Protein AF-A0A938BWF2-F1 (afdb_monomer_lite)

Foldseek 3Di:
DQVVVLVVDVFAEEDEFQLVCQQPQVVLLVRLVVVQVVCVVVVHDQRRYAYEGELDPSRLNNQLVCVVVVRAHEHELAAAPLSLLSNLVSLHQEYEQEQVLLQVLCVVPPPDRQPVPALCSRPSLVRLLVSQLLCVQVVGNYAYEYEHDDALRVVLSCQAGRHYDDDPVRVVVVVPDDPVPRNNPDDDDNDPDVDDRDDDDPVRSVVRCVVPPSSVVSSVVVSVVSNVVVVVVVVVVD

Radius of gyration: 18.0 Å; chains: 1; bounding box: 44×44×50 Å

Structure (mmCIF, N/CA/C/O backbone):
data_AF-A0A938BWF2-F1
#
_entry.id   AF-A0A938BWF2-F1
#
loop_
_atom_site.group_PDB
_atom_site.id
_atom_site.type_symbol
_atom_site.label_atom_id
_atom_site.label_alt_id
_atom_site.label_comp_id
_atom_site.label_asym_id
_atom_site.label_entity_id
_atom_site.label_seq_id
_atom_site.pdbx_PDB_ins_code
_atom_site.Cartn_x
_atom_site.Cartn_y
_atom_site.Cartn_z
_atom_site.occupancy
_atom_site.B_iso_or_equiv
_atom_site.auth_seq_id
_atom_site.auth_comp_id
_atom_site.auth_asym_id
_atom_site.auth_atom_id
_atom_site.pdbx_PDB_model_num
ATOM 1 N N . PHE A 1 1 ? -11.721 13.285 9.470 1.00 95.12 1 PHE A N 1
ATOM 2 C CA . PHE A 1 1 ? -11.611 13.162 7.999 1.00 95.12 1 PHE A CA 1
ATOM 3 C C . PHE A 1 1 ? -12.248 11.895 7.442 1.00 95.12 1 PHE A C 1
ATOM 5 O O . PHE A 1 1 ? -13.175 12.037 6.658 1.00 95.12 1 PHE A O 1
ATOM 12 N N . GLY A 1 2 ? -11.841 10.684 7.845 1.00 97.38 2 GLY A N 1
ATOM 13 C CA . GLY A 1 2 ? -12.363 9.445 7.238 1.00 97.38 2 GLY A CA 1
ATOM 14 C C . GLY A 1 2 ? -13.892 9.306 7.228 1.00 97.38 2 GLY A C 1
ATOM 15 O O . GLY A 1 2 ? -14.467 9.042 6.178 1.00 97.38 2 GLY A O 1
ATOM 16 N N . GLN A 1 3 ? -14.571 9.618 8.339 1.00 97.69 3 GLN A N 1
ATOM 17 C CA . GLN A 1 3 ? -16.043 9.658 8.387 1.00 97.69 3 GLN A CA 1
ATOM 18 C C . GLN A 1 3 ? -16.655 10.623 7.355 1.00 97.69 3 GLN A C 1
ATOM 20 O O . GLN A 1 3 ? -17.690 10.319 6.775 1.00 97.69 3 GLN A O 1
ATOM 25 N N . ALA A 1 4 ? -16.038 11.785 7.119 1.00 98.19 4 ALA A N 1
ATOM 26 C CA . ALA A 1 4 ? -16.539 12.753 6.144 1.00 98.19 4 ALA A CA 1
ATOM 27 C C . ALA A 1 4 ? -16.385 12.233 4.707 1.00 98.19 4 ALA A C 1
ATOM 29 O O . ALA A 1 4 ? -17.308 12.373 3.915 1.00 98.19 4 ALA A O 1
ATOM 30 N N . ILE A 1 5 ? -15.266 11.566 4.401 1.00 98.44 5 ILE A N 1
ATOM 31 C CA . ILE A 1 5 ? -15.036 10.924 3.098 1.00 98.44 5 ILE A CA 1
ATOM 32 C C . ILE A 1 5 ? -16.078 9.823 2.857 1.00 98.44 5 ILE A C 1
ATOM 34 O O . ILE A 1 5 ? -16.684 9.768 1.793 1.00 98.44 5 ILE A O 1
ATOM 38 N N . LEU A 1 6 ? -16.367 8.994 3.864 1.00 98.44 6 LEU A N 1
ATOM 39 C CA . LEU A 1 6 ? -17.337 7.898 3.748 1.00 98.44 6 LEU A CA 1
ATOM 40 C C . LEU A 1 6 ? -18.787 8.342 3.517 1.00 98.44 6 LEU A C 1
ATOM 42 O O . LEU A 1 6 ? -19.602 7.528 3.088 1.00 98.44 6 LEU A O 1
ATOM 46 N N . LYS A 1 7 ? -19.114 9.616 3.764 1.00 98.12 7 LYS A N 1
ATOM 47 C CA . LYS A 1 7 ? -20.424 10.189 3.416 1.00 98.12 7 LYS A CA 1
ATOM 48 C C . LYS A 1 7 ? -20.577 10.460 1.919 1.00 98.12 7 LYS A C 1
ATOM 50 O O . LYS A 1 7 ? -21.705 10.580 1.458 1.00 98.12 7 LYS A O 1
ATOM 55 N N . VAL A 1 8 ? -19.472 10.581 1.181 1.00 98.19 8 VAL A N 1
ATOM 56 C CA . VAL A 1 8 ? -19.473 10.974 -0.239 1.00 98.19 8 VAL A CA 1
ATOM 57 C C . VAL A 1 8 ? -18.955 9.887 -1.181 1.00 98.19 8 VAL A C 1
ATOM 59 O O . VAL A 1 8 ? -18.942 10.097 -2.389 1.00 98.19 8 VAL A O 1
ATOM 62 N N . ILE A 1 9 ? -18.551 8.722 -0.660 1.00 98.00 9 ILE A N 1
ATOM 63 C CA . ILE A 1 9 ? -18.138 7.572 -1.475 1.00 98.00 9 ILE A CA 1
ATOM 64 C C . ILE A 1 9 ? -18.914 6.305 -1.086 1.00 98.00 9 ILE A C 1
ATOM 66 O O . ILE A 1 9 ? -19.162 6.081 0.103 1.00 98.00 9 ILE A O 1
ATOM 70 N N . PRO A 1 10 ? -19.244 5.429 -2.054 1.00 97.75 10 PRO A N 1
ATOM 71 C CA . PRO A 1 10 ? -19.898 4.152 -1.765 1.00 97.75 10 PRO A CA 1
ATOM 72 C C . PRO A 1 10 ? -18.927 3.110 -1.192 1.00 97.75 10 PRO A C 1
ATOM 74 O O . PRO A 1 10 ? -19.348 2.177 -0.519 1.00 97.75 10 PRO A O 1
ATOM 77 N N . GLY A 1 11 ? -17.628 3.266 -1.465 1.00 97.69 11 GLY A N 1
ATOM 78 C CA . GLY A 1 11 ? -16.593 2.317 -1.075 1.00 97.69 11 GLY A CA 1
ATOM 79 C C . GLY A 1 11 ? -16.012 2.575 0.315 1.00 97.69 11 GLY A C 1
ATOM 80 O O . GLY A 1 11 ? -16.715 2.891 1.280 1.00 97.69 11 GLY A O 1
ATOM 81 N N . ARG A 1 12 ? -14.688 2.435 0.393 1.00 98.12 12 ARG A N 1
ATOM 82 C CA . ARG A 1 12 ? -13.909 2.403 1.634 1.00 98.12 12 ARG A CA 1
ATOM 83 C C . ARG A 1 12 ? -12.885 3.529 1.724 1.00 98.12 12 ARG A C 1
ATOM 85 O O . ARG A 1 12 ? -12.425 4.039 0.705 1.00 98.12 12 ARG A O 1
ATOM 92 N N . VAL A 1 13 ? -12.474 3.861 2.946 1.00 98.56 13 VAL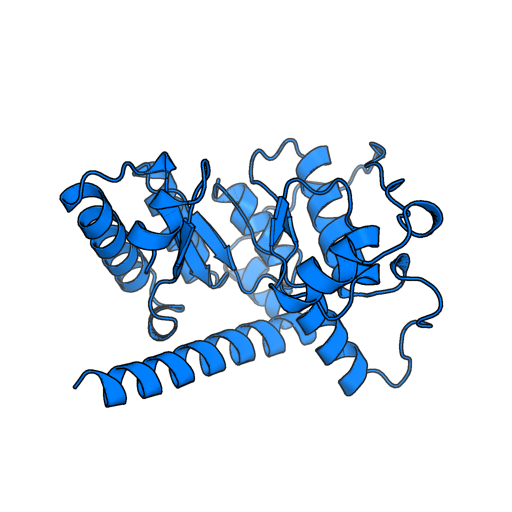 A N 1
ATOM 93 C CA . VAL A 1 13 ? -11.390 4.816 3.226 1.00 98.56 13 VAL A CA 1
ATOM 94 C C . VAL A 1 13 ? -10.193 4.112 3.867 1.00 98.56 13 VAL A C 1
ATOM 96 O O . VAL A 1 13 ? -10.357 3.298 4.767 1.00 98.56 13 VAL A O 1
ATOM 99 N N . SER A 1 14 ? -8.971 4.424 3.435 1.00 98.75 14 SER A N 1
ATOM 100 C CA . SER A 1 14 ? -7.755 3.956 4.117 1.00 98.75 14 SER A CA 1
ATOM 101 C C . SER A 1 14 ? -7.314 4.974 5.170 1.00 98.75 14 SER A C 1
ATOM 103 O O . SER A 1 14 ? -7.156 6.149 4.847 1.00 98.75 14 SER A O 1
ATOM 105 N N . THR A 1 15 ? -7.097 4.537 6.412 1.00 98.75 15 THR A N 1
ATOM 106 C CA . THR A 1 15 ? -6.562 5.379 7.500 1.00 98.75 15 THR A CA 1
ATOM 107 C C . THR A 1 15 ? -5.252 4.797 7.992 1.00 98.75 15 THR A C 1
ATOM 109 O O . THR A 1 15 ? -5.209 3.643 8.403 1.00 98.75 15 THR A O 1
ATOM 112 N N . GLU A 1 16 ? -4.182 5.582 7.921 1.00 98.75 16 GLU A N 1
ATOM 113 C CA . GLU A 1 16 ? -2.834 5.116 8.247 1.00 98.75 16 GLU A CA 1
ATOM 114 C C . GLU A 1 16 ? -2.559 5.177 9.750 1.00 98.75 16 GLU A C 1
ATOM 116 O O . GLU A 1 16 ? -2.964 6.127 10.427 1.00 98.75 16 GLU A O 1
ATOM 121 N N . ILE A 1 17 ? -1.890 4.144 10.272 1.00 98.62 17 ILE A N 1
ATOM 122 C CA . ILE A 1 17 ? -1.336 4.185 11.627 1.00 98.62 17 ILE A CA 1
ATOM 123 C C . ILE A 1 17 ? -0.148 5.153 11.673 1.00 98.62 17 ILE A C 1
ATOM 125 O O . ILE A 1 17 ? 0.401 5.556 10.651 1.00 98.62 17 ILE A O 1
ATOM 129 N N . ASP A 1 18 ? 0.267 5.527 12.878 1.00 98.38 18 ASP A N 1
ATOM 130 C CA . ASP A 1 18 ? 1.445 6.367 13.058 1.00 98.38 18 ASP A CA 1
ATOM 131 C C . ASP A 1 18 ? 2.707 5.658 12.539 1.00 98.38 18 ASP A C 1
ATOM 133 O O . ASP A 1 18 ? 3.075 4.587 13.024 1.00 98.38 18 ASP A O 1
ATOM 137 N N . ALA A 1 19 ? 3.394 6.274 11.574 1.00 98.38 19 ALA A N 1
ATOM 138 C CA . ALA A 1 19 ? 4.577 5.702 10.937 1.00 98.38 19 ALA A CA 1
ATOM 139 C C . ALA A 1 19 ? 5.742 5.463 11.915 1.00 98.38 19 ALA A C 1
ATOM 141 O O . ALA A 1 19 ? 6.617 4.644 11.626 1.00 98.38 19 ALA A O 1
ATOM 142 N N . ARG A 1 20 ? 5.754 6.112 13.090 1.00 98.62 20 ARG A N 1
ATOM 143 C CA . ARG A 1 20 ? 6.729 5.839 14.163 1.00 98.62 20 ARG A CA 1
ATOM 144 C C . ARG A 1 20 ? 6.648 4.400 14.685 1.00 98.62 20 ARG A C 1
ATOM 146 O O . ARG A 1 20 ? 7.623 3.915 15.246 1.00 98.62 20 ARG A O 1
ATOM 153 N N . LEU A 1 21 ? 5.522 3.720 14.470 1.00 98.69 21 LEU A N 1
ATOM 154 C CA . LEU A 1 21 ? 5.268 2.352 14.926 1.00 98.69 21 LEU A CA 1
ATOM 155 C C . LEU A 1 21 ? 5.689 1.282 13.907 1.00 98.69 21 LEU A C 1
ATOM 157 O O . LEU A 1 21 ? 5.584 0.098 14.200 1.00 98.69 21 LEU A O 1
ATOM 161 N N . SER A 1 22 ? 6.193 1.674 12.728 1.00 98.75 22 SER A N 1
ATOM 162 C CA . SER A 1 22 ? 6.419 0.771 11.581 1.00 98.75 22 SER A CA 1
ATOM 163 C C . SER A 1 22 ? 7.348 -0.423 11.848 1.00 98.75 22 SER A C 1
ATOM 165 O O . SER A 1 22 ? 7.402 -1.330 11.027 1.00 98.75 22 SER A O 1
ATOM 167 N N . PHE A 1 23 ? 8.097 -0.431 12.951 1.00 98.69 23 PHE A N 1
ATOM 168 C CA . PHE A 1 23 ? 9.032 -1.502 13.318 1.00 98.69 23 PHE A CA 1
ATOM 169 C C . PHE A 1 23 ? 8.654 -2.199 14.635 1.00 98.69 23 PHE A C 1
ATOM 171 O O . PHE A 1 23 ? 9.489 -2.863 15.241 1.00 98.69 23 PHE A O 1
ATOM 178 N N . ASP A 1 24 ? 7.410 -2.039 15.089 1.00 98.81 24 ASP A N 1
ATOM 179 C CA . ASP A 1 24 ? 6.878 -2.670 16.296 1.00 98.81 24 ASP A CA 1
ATOM 180 C C . ASP A 1 24 ? 5.534 -3.337 15.976 1.00 98.81 24 ASP A C 1
ATOM 182 O O . ASP A 1 24 ? 4.547 -2.667 15.648 1.00 98.81 24 ASP A O 1
ATOM 186 N N . VAL A 1 25 ? 5.511 -4.672 16.051 1.00 98.81 25 VAL A N 1
ATOM 187 C CA . VAL A 1 25 ? 4.333 -5.492 15.733 1.00 98.81 25 VAL A CA 1
ATOM 188 C C . VAL A 1 25 ? 3.187 -5.204 16.699 1.00 98.81 25 VAL A C 1
ATOM 190 O O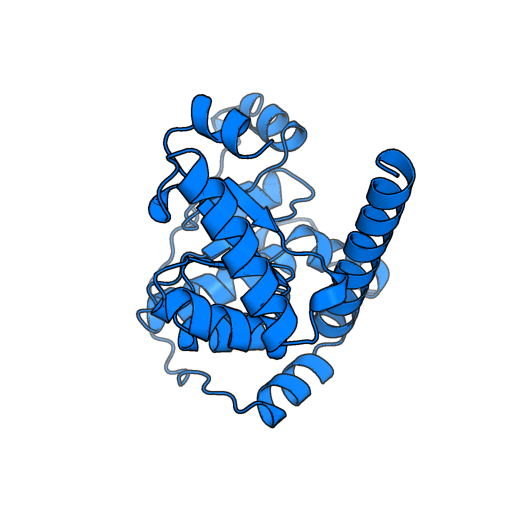 . VAL A 1 25 ? 2.059 -4.979 16.258 1.00 98.81 25 VAL A O 1
ATOM 193 N N . GLU A 1 26 ? 3.459 -5.193 18.006 1.00 98.81 26 GLU A N 1
ATOM 194 C CA . GLU A 1 26 ? 2.414 -5.041 19.021 1.00 98.81 26 GLU A CA 1
ATOM 195 C C . GLU A 1 26 ? 1.879 -3.614 19.036 1.00 98.81 26 GLU A C 1
ATOM 197 O O . GLU A 1 26 ? 0.664 -3.414 19.083 1.00 98.81 26 GLU A O 1
ATOM 202 N N . ALA A 1 27 ? 2.756 -2.613 18.929 1.00 98.81 27 ALA A N 1
ATOM 203 C CA . ALA A 1 27 ? 2.322 -1.223 18.888 1.00 98.81 27 ALA A CA 1
ATOM 204 C C . ALA A 1 27 ? 1.529 -0.915 17.608 1.00 98.81 27 ALA A C 1
ATOM 206 O O . ALA A 1 27 ? 0.508 -0.223 17.673 1.00 98.81 27 ALA A O 1
ATOM 207 N N . SER A 1 28 ? 1.939 -1.465 16.456 1.00 98.81 28 SER A N 1
ATOM 208 C CA . SER A 1 28 ? 1.184 -1.346 15.202 1.00 98.81 28 SER A CA 1
ATOM 209 C C . SER A 1 28 ? -0.194 -1.994 15.307 1.00 98.81 28 SER A C 1
ATOM 211 O O . SER A 1 28 ? -1.195 -1.359 14.969 1.00 98.81 28 SER A O 1
ATOM 213 N N . PHE A 1 29 ? -0.262 -3.224 15.826 1.00 98.88 29 PHE A N 1
ATOM 214 C CA . PHE A 1 29 ? -1.514 -3.948 16.039 1.00 98.88 29 PHE A CA 1
ATOM 215 C C . PHE A 1 29 ? -2.448 -3.194 16.997 1.00 98.88 29 PHE A C 1
ATOM 217 O O . PHE A 1 29 ? -3.602 -2.927 16.661 1.00 98.88 29 PHE A O 1
ATOM 224 N N . ALA A 1 30 ? -1.945 -2.774 18.160 1.00 98.81 30 ALA A N 1
ATOM 225 C CA . ALA A 1 30 ? -2.729 -2.042 19.150 1.00 98.81 30 ALA A CA 1
ATOM 226 C C . ALA A 1 30 ? -3.256 -0.712 18.589 1.00 98.81 30 ALA A C 1
ATOM 228 O O . ALA A 1 30 ? -4.424 -0.366 18.782 1.00 98.81 30 ALA A O 1
ATOM 229 N N . ARG A 1 31 ? -2.424 0.028 17.842 1.00 98.81 31 ARG A N 1
ATOM 230 C CA . ARG A 1 31 ? -2.847 1.286 17.218 1.00 98.81 31 ARG A CA 1
ATOM 231 C C . ARG A 1 31 ? -3.905 1.065 16.140 1.00 98.81 31 ARG A C 1
ATOM 233 O O . ARG A 1 31 ? -4.849 1.851 16.064 1.00 98.81 31 ARG A O 1
ATOM 240 N N . ALA A 1 32 ? -3.754 0.023 15.329 1.00 98.81 32 ALA A N 1
ATOM 241 C CA . ALA A 1 32 ? -4.725 -0.360 14.314 1.00 98.81 32 ALA A CA 1
ATOM 242 C C . ALA A 1 32 ? -6.090 -0.698 14.931 1.00 98.81 32 ALA A C 1
ATOM 244 O O . ALA A 1 32 ? -7.098 -0.124 14.518 1.00 98.81 32 ALA A O 1
ATOM 245 N N . MET A 1 33 ? -6.111 -1.536 15.972 1.00 98.75 33 MET A N 1
ATOM 246 C CA . MET A 1 33 ? -7.334 -1.889 16.701 1.00 98.75 33 MET A CA 1
ATOM 247 C C . MET A 1 33 ? -8.006 -0.661 17.322 1.00 98.75 33 MET A C 1
ATOM 249 O O . MET A 1 33 ? -9.213 -0.493 17.189 1.00 98.75 33 MET A O 1
ATOM 253 N N . ALA A 1 34 ? -7.232 0.256 17.911 1.00 98.75 34 ALA A N 1
ATOM 254 C CA . ALA A 1 34 ? -7.777 1.493 18.469 1.00 98.75 34 ALA A CA 1
ATOM 255 C C . ALA A 1 34 ? -8.394 2.420 17.399 1.00 98.75 34 ALA A C 1
ATOM 257 O O . ALA A 1 34 ? -9.337 3.159 17.683 1.00 98.75 34 ALA A O 1
ATOM 258 N N . ILE A 1 35 ? -7.865 2.430 16.169 1.00 98.69 35 ILE A N 1
ATOM 259 C CA . ILE A 1 35 ? -8.471 3.172 15.050 1.00 98.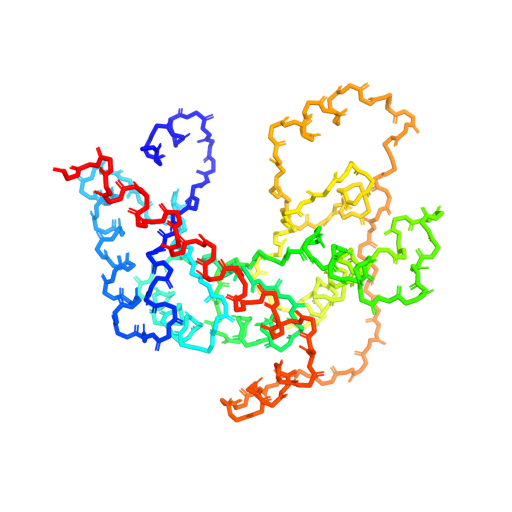69 35 ILE A CA 1
ATOM 260 C C . ILE A 1 35 ? -9.742 2.472 14.568 1.00 98.69 35 ILE A C 1
ATOM 262 O O . ILE A 1 35 ? -10.732 3.159 14.320 1.00 98.69 35 ILE A O 1
ATOM 266 N N . ALA A 1 36 ? -9.728 1.141 14.462 1.00 98.69 36 ALA A N 1
ATOM 267 C CA . ALA A 1 36 ? -10.911 0.359 14.118 1.00 98.69 36 ALA A CA 1
ATOM 268 C C . ALA A 1 36 ? -12.042 0.638 15.117 1.00 98.69 36 ALA A C 1
ATOM 270 O O . ALA A 1 36 ? -13.080 1.160 14.728 1.00 98.69 36 ALA A O 1
ATOM 271 N N . GLU A 1 37 ? -11.785 0.479 16.417 1.00 98.56 37 GLU A N 1
ATOM 272 C CA . GLU A 1 37 ? -12.753 0.757 17.482 1.00 98.56 37 GLU A CA 1
ATOM 273 C C . GLU A 1 37 ? -13.351 2.172 17.383 1.00 98.56 37 GLU A C 1
ATOM 275 O O . GLU A 1 37 ? -14.558 2.359 17.533 1.00 98.56 37 GLU A O 1
ATOM 280 N N . ARG A 1 38 ? -12.540 3.184 17.043 1.00 98.44 38 ARG A N 1
ATOM 281 C CA . ARG A 1 38 ? -13.036 4.553 16.813 1.00 98.44 38 ARG A CA 1
ATOM 282 C C . ARG A 1 38 ? -14.021 4.644 15.650 1.00 98.44 38 ARG A C 1
ATOM 284 O O . ARG A 1 38 ? -14.962 5.427 15.752 1.00 98.44 38 ARG A O 1
ATOM 291 N N . TYR A 1 39 ? -13.819 3.892 14.568 1.00 98.69 39 TYR A N 1
ATOM 292 C CA . TYR A 1 39 ? -14.790 3.789 13.475 1.00 98.69 39 TYR A CA 1
ATOM 293 C C . TYR A 1 39 ? -16.058 3.049 13.916 1.00 98.69 39 TYR A C 1
ATOM 295 O O . TYR A 1 39 ? -17.162 3.553 13.689 1.00 98.69 39 TYR A O 1
ATOM 303 N N . ASN A 1 40 ? -15.922 1.912 14.601 1.00 98.38 40 ASN A N 1
ATOM 304 C CA . ASN A 1 40 ? -17.065 1.132 15.081 1.00 98.38 40 ASN A CA 1
ATOM 305 C C . ASN A 1 40 ? -17.937 1.938 16.061 1.00 98.38 40 ASN A C 1
ATOM 307 O O . ASN A 1 40 ? -19.161 1.938 15.936 1.00 98.38 40 ASN A O 1
ATOM 311 N N . ASN A 1 41 ? -17.323 2.714 16.961 1.00 98.50 41 ASN A N 1
ATOM 312 C CA . ASN A 1 41 ? -18.021 3.564 17.935 1.00 98.50 41 ASN A CA 1
ATOM 313 C C . ASN A 1 41 ? -18.853 4.687 17.295 1.00 98.50 41 ASN A C 1
ATOM 315 O O . ASN A 1 41 ? -19.772 5.205 17.925 1.00 98.50 41 ASN A O 1
ATOM 319 N N . ILE A 1 42 ? -18.564 5.057 16.044 1.00 97.88 42 ILE A N 1
ATOM 320 C CA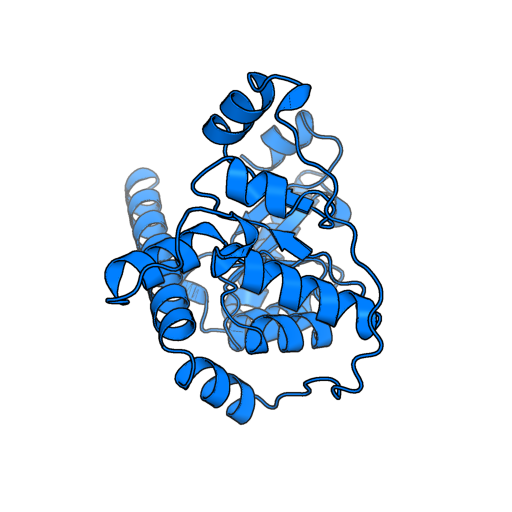 . ILE A 1 42 ? -19.368 6.012 15.264 1.00 97.88 42 ILE A CA 1
ATOM 321 C C . ILE A 1 42 ? -20.249 5.320 14.213 1.00 97.88 42 ILE A C 1
ATOM 323 O O . ILE A 1 42 ? -20.716 5.970 13.276 1.00 97.88 42 ILE A O 1
ATOM 327 N N . GLY A 1 43 ? -20.476 4.011 14.360 1.00 97.94 43 GLY A N 1
ATOM 328 C CA . GLY A 1 43 ? -21.373 3.220 13.519 1.00 97.94 43 GLY A CA 1
ATOM 329 C C . GLY A 1 43 ? -20.810 2.850 12.145 1.00 97.94 43 GLY A C 1
ATOM 330 O O . GLY A 1 43 ? -21.580 2.504 11.253 1.00 97.94 43 GLY A O 1
ATOM 331 N N . ILE A 1 44 ? -19.492 2.941 11.939 1.00 98.50 44 ILE A N 1
ATOM 332 C CA . ILE A 1 44 ? -18.844 2.550 10.681 1.00 98.50 44 ILE A CA 1
ATOM 333 C C . ILE A 1 44 ? -18.307 1.125 10.818 1.00 98.50 44 ILE A C 1
ATOM 335 O O . ILE A 1 44 ? -17.471 0.846 11.672 1.00 98.50 44 ILE A O 1
ATOM 339 N N . HIS A 1 45 ? -18.791 0.235 9.954 1.00 97.75 45 HIS A N 1
ATOM 340 C CA . HIS A 1 45 ? -18.419 -1.176 9.935 1.00 97.75 45 HIS A CA 1
ATOM 341 C C . HIS A 1 45 ? -17.047 -1.413 9.265 1.00 97.75 45 HIS A C 1
ATOM 343 O O . HIS A 1 45 ? -16.595 -0.602 8.450 1.00 97.75 45 HIS A O 1
ATOM 349 N N . ASN A 1 46 ? -16.382 -2.524 9.611 1.00 98.00 46 ASN A N 1
ATOM 350 C CA . ASN A 1 46 ? -14.999 -2.842 9.212 1.00 98.00 46 ASN A CA 1
ATOM 351 C C . ASN A 1 46 ? -14.789 -2.960 7.693 1.00 98.00 46 ASN A C 1
ATOM 353 O O . ASN A 1 46 ? -13.675 -2.798 7.211 1.00 98.00 46 ASN A O 1
ATOM 357 N N . ASP A 1 47 ? -15.845 -3.205 6.921 1.00 97.56 47 ASP A N 1
ATOM 358 C CA . ASP A 1 47 ? -15.810 -3.266 5.453 1.00 97.56 47 ASP A CA 1
ATOM 359 C C . ASP A 1 47 ? -15.706 -1.878 4.787 1.00 97.56 47 ASP A C 1
ATOM 361 O O . ASP A 1 47 ? -15.324 -1.765 3.619 1.00 97.56 47 ASP A O 1
ATOM 365 N N . ARG A 1 48 ? -16.013 -0.802 5.524 1.00 98.38 48 ARG A N 1
ATOM 366 C CA . ARG A 1 48 ? -15.968 0.587 5.039 1.00 98.38 48 ARG A CA 1
ATOM 367 C C . ARG A 1 48 ? -14.626 1.272 5.280 1.00 98.38 48 ARG A C 1
ATOM 369 O O . ARG A 1 48 ? -14.432 2.394 4.810 1.00 98.38 48 ARG A O 1
ATOM 376 N N . PHE A 1 49 ? -13.675 0.641 5.960 1.00 98.69 49 PHE A N 1
ATOM 377 C CA . PHE A 1 49 ? -12.334 1.196 6.117 1.00 98.69 49 PHE A CA 1
ATOM 378 C C . PHE A 1 49 ? -11.245 0.140 5.959 1.00 98.69 49 PHE A C 1
ATOM 380 O O . PHE A 1 49 ? -11.480 -1.052 6.080 1.00 98.69 49 PHE A O 1
ATOM 387 N N . LEU A 1 50 ? -10.035 0.607 5.668 1.00 98.88 50 LEU A N 1
ATOM 388 C CA . LEU A 1 50 ? -8.818 -0.192 5.735 1.00 98.88 50 LEU A CA 1
ATOM 389 C C . LEU A 1 50 ? -7.852 0.478 6.700 1.00 98.88 50 LEU A C 1
ATOM 391 O O . LEU A 1 50 ? -7.662 1.700 6.637 1.00 98.88 50 LEU A O 1
ATOM 395 N N . ILE A 1 51 ? -7.196 -0.312 7.544 1.00 98.88 51 ILE A N 1
ATOM 396 C CA . ILE A 1 51 ? -6.053 0.180 8.305 1.00 98.88 51 ILE A CA 1
ATOM 397 C C . ILE A 1 51 ? -4.819 0.129 7.416 1.00 98.88 51 ILE A C 1
ATOM 399 O O . ILE A 1 51 ? -4.437 -0.919 6.903 1.00 98.88 51 ILE A O 1
ATOM 403 N N . LYS A 1 52 ? -4.204 1.287 7.198 1.00 98.88 52 LYS A N 1
ATOM 404 C CA . LYS A 1 52 ? -3.044 1.415 6.326 1.00 98.88 52 LYS A CA 1
ATOM 405 C C . LYS A 1 52 ? -1.758 1.327 7.146 1.00 98.88 52 LYS A C 1
ATOM 407 O O . LYS A 1 52 ? -1.627 2.006 8.164 1.00 98.88 52 LYS A O 1
ATOM 412 N N . ILE A 1 53 ? -0.844 0.454 6.727 1.00 98.94 53 ILE A N 1
ATOM 413 C CA . ILE A 1 53 ? 0.370 0.086 7.473 1.00 98.94 53 ILE A CA 1
ATOM 414 C C . ILE A 1 53 ? 1.546 0.016 6.493 1.00 98.94 53 ILE A C 1
ATOM 416 O O . ILE A 1 53 ? 1.395 -0.482 5.377 1.00 98.94 53 ILE A O 1
ATOM 420 N N . ALA A 1 54 ? 2.712 0.538 6.880 1.00 98.88 54 ALA A N 1
ATOM 421 C CA . ALA A 1 54 ? 3.924 0.423 6.073 1.00 98.88 54 ALA A CA 1
ATOM 422 C C . ALA A 1 54 ? 4.335 -1.052 5.905 1.00 98.88 54 ALA A C 1
ATOM 424 O O . ALA A 1 54 ? 4.310 -1.818 6.864 1.00 98.88 54 ALA A O 1
ATOM 425 N N . SER A 1 55 ? 4.753 -1.442 4.699 1.00 98.81 55 SER A N 1
ATOM 426 C CA . SER A 1 55 ? 5.093 -2.830 4.339 1.00 98.81 55 SER A CA 1
ATOM 427 C C . SER A 1 55 ? 6.493 -3.247 4.822 1.00 98.81 55 SER A C 1
ATOM 429 O O . SER A 1 55 ? 7.308 -3.755 4.051 1.00 98.81 55 SER A O 1
ATOM 431 N N . THR A 1 56 ? 6.809 -2.980 6.088 1.00 98.94 56 THR A N 1
ATOM 432 C CA . THR A 1 56 ? 7.941 -3.593 6.801 1.00 98.94 56 THR A CA 1
ATOM 433 C C . THR A 1 56 ? 7.590 -5.034 7.176 1.00 98.94 56 THR A C 1
ATOM 435 O O . THR A 1 56 ? 6.425 -5.425 7.111 1.00 98.94 56 THR A O 1
ATOM 438 N N . TRP A 1 57 ? 8.570 -5.832 7.611 1.00 98.88 57 TRP A N 1
ATOM 439 C CA . TRP A 1 57 ? 8.267 -7.172 8.127 1.00 98.88 57 TRP A CA 1
ATOM 440 C C . TRP A 1 57 ? 7.272 -7.090 9.292 1.00 98.88 57 TRP A C 1
ATOM 442 O O . TRP A 1 57 ? 6.248 -7.763 9.295 1.00 98.88 57 TRP A O 1
ATOM 452 N N . GLU A 1 58 ? 7.536 -6.199 10.245 1.00 98.88 58 GLU A N 1
ATOM 453 C CA . GLU A 1 58 ? 6.726 -6.012 11.445 1.00 98.88 58 GLU A CA 1
ATOM 454 C C . GLU A 1 58 ? 5.312 -5.511 11.116 1.00 98.88 58 GLU A C 1
ATOM 456 O O . GLU A 1 58 ? 4.333 -5.986 11.692 1.00 98.88 58 GLU A O 1
ATOM 461 N N . GLY A 1 59 ? 5.188 -4.602 10.145 1.00 98.94 59 GLY A N 1
ATOM 462 C CA . GLY A 1 59 ? 3.899 -4.121 9.660 1.00 98.94 59 GLY A CA 1
ATOM 463 C C . GLY A 1 59 ? 3.070 -5.224 8.998 1.00 98.94 59 GLY A C 1
ATOM 464 O O . GLY A 1 59 ? 1.863 -5.303 9.226 1.00 98.94 59 GLY A O 1
ATOM 465 N N . ILE A 1 60 ? 3.710 -6.118 8.236 1.00 98.88 60 ILE A N 1
ATOM 466 C CA . ILE A 1 60 ? 3.035 -7.263 7.609 1.00 98.88 60 ILE A CA 1
ATOM 467 C C . ILE A 1 60 ? 2.616 -8.305 8.658 1.00 98.88 60 ILE A C 1
ATOM 469 O O . ILE A 1 60 ? 1.512 -8.843 8.576 1.00 98.88 60 ILE A O 1
ATOM 473 N N . GLU A 1 61 ? 3.437 -8.557 9.680 1.00 98.88 61 GLU A N 1
ATOM 474 C CA . GLU A 1 61 ? 3.067 -9.427 10.806 1.00 98.88 61 GLU A CA 1
ATOM 475 C C . GLU A 1 61 ? 1.861 -8.881 11.586 1.00 98.88 61 GLU A C 1
ATOM 477 O O . GLU A 1 61 ? 0.931 -9.629 11.903 1.00 98.88 61 GLU A O 1
ATOM 482 N N . ALA A 1 62 ? 1.834 -7.569 11.848 1.00 98.88 62 ALA A N 1
ATOM 483 C CA . ALA A 1 62 ? 0.688 -6.914 12.473 1.00 98.88 62 ALA A CA 1
ATOM 484 C C . ALA A 1 62 ? -0.568 -7.037 11.595 1.00 98.88 62 ALA A C 1
ATOM 486 O O . ALA A 1 62 ? -1.629 -7.421 12.091 1.00 98.88 62 ALA A O 1
ATOM 487 N N . ALA A 1 63 ? -0.443 -6.793 10.287 1.00 98.88 63 ALA A N 1
ATOM 488 C CA . ALA A 1 63 ? -1.543 -6.944 9.338 1.00 98.88 63 ALA A CA 1
ATOM 489 C C . ALA A 1 63 ? -2.081 -8.380 9.281 1.00 98.88 63 ALA A C 1
ATOM 491 O O . ALA A 1 63 ? -3.292 -8.572 9.294 1.00 98.88 63 ALA A O 1
ATOM 492 N N . ARG A 1 64 ? -1.211 -9.401 9.315 1.00 98.81 64 ARG A N 1
ATOM 493 C CA . ARG A 1 64 ? -1.641 -10.809 9.344 1.00 98.81 64 ARG A CA 1
ATOM 494 C C . ARG A 1 64 ? -2.550 -11.109 10.534 1.00 98.81 64 ARG A C 1
ATOM 496 O O . ARG A 1 64 ? -3.500 -11.879 10.411 1.00 98.81 64 ARG A O 1
ATOM 503 N N . ARG A 1 65 ? -2.248 -10.531 11.701 1.00 98.75 65 ARG A N 1
ATOM 504 C CA . ARG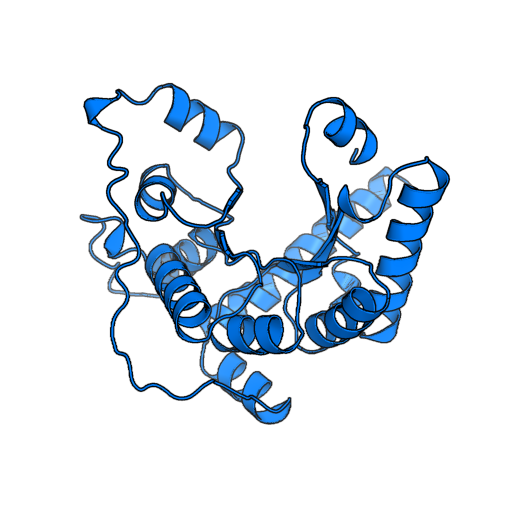 A 1 65 ? -3.102 -10.655 12.890 1.00 98.75 65 ARG A CA 1
ATOM 505 C C . ARG A 1 65 ? -4.408 -9.888 12.719 1.00 98.75 65 ARG A C 1
ATOM 507 O O . ARG A 1 65 ? -5.455 -10.455 12.990 1.00 98.75 65 ARG A O 1
ATOM 514 N N . LEU A 1 66 ? -4.354 -8.650 12.230 1.00 98.81 66 LEU A N 1
ATOM 515 C CA . LEU A 1 66 ? -5.543 -7.816 12.014 1.00 98.81 66 LEU A CA 1
ATOM 516 C C . LEU A 1 66 ? -6.547 -8.464 11.052 1.00 98.81 66 LEU A C 1
ATOM 518 O O . LEU A 1 66 ? -7.737 -8.495 11.351 1.00 98.81 66 LEU A O 1
ATOM 522 N N . GLU A 1 67 ? -6.080 -9.059 9.953 1.00 98.62 67 GLU A N 1
ATOM 523 C CA . GLU A 1 67 ? -6.956 -9.750 8.996 1.00 98.62 67 GLU A CA 1
ATOM 524 C C . GLU A 1 67 ? -7.673 -10.953 9.627 1.00 98.62 67 GLU A C 1
ATOM 526 O O . GLU A 1 67 ? -8.845 -11.192 9.344 1.00 98.62 67 GLU A O 1
ATOM 531 N N . ARG A 1 68 ? -7.010 -11.682 10.539 1.00 98.38 68 ARG A N 1
ATOM 532 C CA . ARG A 1 68 ? -7.636 -12.782 11.301 1.00 98.38 68 ARG A CA 1
ATOM 533 C C . ARG A 1 68 ? -8.702 -12.291 12.281 1.00 98.38 68 ARG A C 1
ATOM 535 O O . ARG A 1 68 ? -9.654 -13.019 12.535 1.00 98.38 68 ARG A O 1
ATOM 542 N N . GLU A 1 69 ? -8.554 -11.071 12.789 1.00 97.94 69 GLU A N 1
ATOM 543 C CA . GLU A 1 69 ? -9.528 -10.385 13.652 1.00 97.94 69 GLU A CA 1
ATOM 544 C C . GLU A 1 69 ? -10.634 -9.669 12.842 1.00 97.94 69 GLU A C 1
ATOM 546 O O . GLU A 1 69 ? -11.476 -8.971 13.405 1.00 97.94 69 GLU A O 1
ATOM 551 N N . GLY A 1 70 ? -10.646 -9.802 11.508 1.00 98.12 70 GLY A N 1
ATOM 552 C CA . GLY A 1 70 ? -11.637 -9.153 10.644 1.00 98.12 70 GLY A CA 1
ATOM 553 C C . GLY A 1 70 ? -11.437 -7.641 10.485 1.00 98.12 70 GLY A C 1
ATOM 554 O O . GLY A 1 70 ? -12.386 -6.922 10.161 1.00 98.12 70 GLY A O 1
ATOM 555 N N . VAL A 1 71 ? -10.222 -7.137 10.723 1.00 98.69 71 VAL A N 1
ATOM 556 C CA . VAL A 1 71 ? -9.828 -5.745 10.466 1.00 98.69 71 VAL A CA 1
ATOM 557 C C . VAL A 1 71 ? -8.938 -5.704 9.226 1.00 98.69 71 VAL A C 1
ATOM 559 O O . VAL A 1 71 ? -7.752 -6.032 9.265 1.00 98.69 71 VAL A O 1
ATOM 562 N N . HIS A 1 72 ? -9.521 -5.284 8.107 1.00 98.75 72 HIS A N 1
ATOM 563 C CA . HIS A 1 72 ? -8.854 -5.318 6.811 1.00 98.75 72 HIS A CA 1
ATOM 564 C C . HIS A 1 72 ? -7.772 -4.246 6.661 1.00 98.75 72 HIS A C 1
ATOM 566 O O . HIS A 1 72 ? -7.927 -3.098 7.091 1.00 98.75 72 HIS A O 1
ATOM 572 N N . CYS A 1 73 ? -6.678 -4.616 6.000 1.00 98.94 73 CYS A N 1
ATOM 573 C CA . CYS A 1 73 ? -5.476 -3.804 5.899 1.00 98.94 73 CYS A CA 1
ATOM 574 C C . CYS A 1 73 ? -5.161 -3.349 4.464 1.00 98.94 73 CYS A C 1
ATOM 576 O O . CYS A 1 73 ? -5.467 -4.016 3.475 1.00 98.94 73 CYS A O 1
ATOM 578 N N . ASN A 1 74 ? -4.506 -2.189 4.372 1.00 98.88 74 ASN A N 1
ATOM 579 C CA . ASN A 1 74 ? -3.856 -1.658 3.176 1.00 98.88 74 ASN A CA 1
ATOM 580 C C . ASN A 1 74 ? -2.344 -1.560 3.427 1.00 98.88 74 ASN A C 1
ATOM 582 O O . ASN A 1 74 ? -1.889 -0.687 4.170 1.00 98.88 74 ASN A O 1
ATOM 586 N N . LEU A 1 75 ? -1.556 -2.425 2.796 1.00 98.94 75 LEU A N 1
ATOM 587 C CA . LEU A 1 75 ? -0.106 -2.445 2.979 1.00 98.94 75 LEU A CA 1
ATOM 588 C C . LEU A 1 75 ? 0.543 -1.474 1.987 1.00 98.94 75 LEU A C 1
ATOM 590 O O . LEU A 1 75 ? 0.499 -1.672 0.776 1.00 98.94 75 LEU A O 1
ATOM 594 N N . THR A 1 76 ? 1.107 -0.384 2.507 1.00 98.81 76 THR A N 1
ATOM 595 C CA . THR A 1 76 ? 1.635 0.758 1.739 1.00 98.81 76 THR A CA 1
ATOM 596 C C . THR A 1 76 ? 3.156 0.821 1.781 1.00 98.81 76 THR A C 1
ATOM 598 O O . THR A 1 76 ? 3.785 0.027 2.475 1.00 98.81 76 THR A O 1
ATOM 601 N N . LEU A 1 77 ? 3.766 1.784 1.077 1.00 98.75 77 LEU A N 1
ATOM 602 C CA . LEU A 1 77 ? 5.228 1.879 0.953 1.00 98.75 77 LEU A CA 1
ATOM 603 C C . LEU A 1 77 ? 5.814 0.554 0.440 1.00 98.75 77 LEU A C 1
ATOM 605 O O . LEU A 1 77 ? 6.813 0.047 0.951 1.00 98.75 77 LEU A O 1
ATOM 609 N N . LEU A 1 78 ? 5.124 -0.023 -0.543 1.00 98.81 78 LEU A N 1
ATOM 610 C CA . LEU A 1 78 ? 5.503 -1.268 -1.179 1.00 98.81 78 LEU A CA 1
ATOM 611 C C . LEU A 1 78 ? 6.277 -0.943 -2.456 1.00 98.81 78 LEU A C 1
ATOM 613 O O . LEU A 1 78 ? 5.763 -0.272 -3.352 1.00 98.81 78 LEU A O 1
ATOM 617 N N . PHE A 1 79 ? 7.521 -1.406 -2.501 1.00 98.69 79 PHE A N 1
ATOM 618 C CA . PHE A 1 79 ? 8.495 -1.105 -3.545 1.00 98.69 79 PHE A CA 1
ATOM 619 C C . PHE A 1 79 ? 9.084 -2.365 -4.187 1.00 98.69 79 PHE A C 1
ATOM 621 O O . PHE A 1 79 ? 9.522 -2.292 -5.331 1.00 98.69 79 PHE A O 1
ATOM 628 N N . SER A 1 80 ? 9.061 -3.513 -3.496 1.00 98.19 80 SER A N 1
ATOM 629 C CA . SER A 1 80 ? 9.671 -4.759 -3.975 1.00 98.19 80 SER A CA 1
ATOM 630 C C . SER A 1 80 ? 8.687 -5.925 -4.096 1.00 98.19 80 SER A C 1
ATOM 632 O O . SER A 1 80 ? 7.640 -5.983 -3.442 1.00 98.19 80 SER A O 1
ATOM 634 N N . MET A 1 81 ? 9.080 -6.928 -4.889 1.00 97.75 81 MET A N 1
ATOM 635 C CA . MET A 1 81 ? 8.354 -8.198 -4.983 1.00 97.75 81 MET A CA 1
ATOM 636 C C . MET A 1 81 ? 8.366 -8.980 -3.661 1.00 97.75 81 MET A C 1
ATOM 638 O O . MET A 1 81 ? 7.391 -9.655 -3.345 1.00 97.75 81 MET A O 1
ATOM 642 N N . ALA A 1 82 ? 9.437 -8.875 -2.865 1.00 98.25 82 ALA A N 1
ATOM 643 C CA . ALA A 1 82 ? 9.524 -9.556 -1.573 1.00 98.25 82 ALA A CA 1
ATOM 644 C C . ALA A 1 82 ? 8.433 -9.067 -0.609 1.00 98.25 82 ALA A C 1
ATOM 646 O O . ALA A 1 82 ? 7.794 -9.874 0.061 1.00 98.25 82 ALA A O 1
ATOM 647 N N . GLN A 1 83 ? 8.161 -7.757 -0.593 1.00 98.81 83 GLN A N 1
ATOM 648 C CA . GLN A 1 83 ? 7.029 -7.200 0.153 1.00 98.81 83 GLN A CA 1
ATOM 649 C C . GLN A 1 83 ? 5.701 -7.726 -0.383 1.00 98.81 83 GLN A C 1
ATOM 651 O O . GLN A 1 83 ? 4.887 -8.201 0.401 1.00 98.81 83 GLN A O 1
ATOM 656 N N . ALA A 1 84 ? 5.492 -7.689 -1.701 1.00 98.69 84 ALA A N 1
ATOM 657 C CA . ALA A 1 84 ? 4.248 -8.157 -2.308 1.00 98.69 84 ALA A CA 1
ATOM 658 C C . ALA A 1 84 ? 3.947 -9.626 -1.976 1.00 98.69 84 ALA A C 1
ATOM 660 O O . ALA A 1 84 ? 2.837 -9.930 -1.544 1.00 98.69 84 ALA A O 1
ATOM 661 N N . ALA A 1 85 ? 4.933 -10.515 -2.109 1.00 98.06 85 ALA A N 1
ATOM 662 C CA . ALA A 1 85 ? 4.774 -11.937 -1.823 1.00 98.06 85 ALA A CA 1
ATOM 663 C C . ALA A 1 85 ? 4.423 -12.202 -0.349 1.00 98.06 85 ALA A C 1
ATOM 665 O O . ALA A 1 85 ? 3.458 -12.909 -0.065 1.00 98.06 85 ALA A O 1
ATOM 666 N N . VAL A 1 86 ? 5.139 -11.578 0.595 1.00 98.56 86 VAL A N 1
ATOM 667 C CA . VAL A 1 86 ? 4.881 -11.771 2.035 1.00 98.56 86 VAL A CA 1
ATOM 668 C C . VAL A 1 86 ? 3.545 -11.145 2.459 1.00 98.56 86 VAL A C 1
ATOM 670 O O . VAL A 1 86 ? 2.836 -11.728 3.278 1.00 98.56 86 VAL A O 1
ATOM 673 N N . CYS A 1 87 ? 3.154 -10.005 1.878 1.00 98.81 87 CYS A N 1
ATOM 674 C CA . CYS A 1 87 ? 1.818 -9.425 2.056 1.00 98.81 87 CYS A CA 1
ATOM 675 C C . CYS A 1 87 ? 0.717 -10.388 1.586 1.00 98.81 87 CYS A C 1
ATOM 677 O O . CYS A 1 87 ? -0.259 -10.610 2.303 1.00 98.81 87 CYS A O 1
ATOM 679 N N . ALA A 1 88 ? 0.883 -10.977 0.402 1.00 98.00 88 ALA A N 1
ATOM 680 C CA . ALA A 1 88 ? -0.082 -11.911 -0.165 1.00 98.00 88 ALA A CA 1
ATOM 681 C C . ALA A 1 88 ? -0.205 -13.189 0.684 1.00 98.00 88 ALA A C 1
ATOM 683 O O . ALA A 1 88 ? -1.311 -13.640 0.977 1.00 98.00 88 ALA A O 1
ATOM 684 N N . ASP A 1 89 ? 0.920 -13.730 1.164 1.00 97.69 89 ASP A N 1
ATOM 685 C CA . ASP A 1 89 ? 0.949 -14.876 2.083 1.00 97.69 89 ASP A CA 1
ATOM 686 C C . ASP A 1 89 ? 0.369 -14.553 3.467 1.00 97.69 89 ASP A C 1
ATOM 688 O O . ASP A 1 89 ? -0.190 -15.425 4.133 1.00 97.69 89 ASP A O 1
ATOM 692 N N . ALA A 1 90 ? 0.449 -13.293 3.899 1.00 98.25 90 ALA A N 1
ATOM 693 C CA . ALA A 1 90 ? -0.227 -12.815 5.098 1.00 98.25 90 ALA A CA 1
ATOM 694 C C . ALA A 1 90 ? -1.748 -12.658 4.927 1.00 98.25 90 ALA A C 1
ATOM 696 O O . ALA A 1 90 ? -2.432 -12.421 5.921 1.00 98.25 90 ALA A O 1
ATOM 697 N N . GLY A 1 91 ? -2.279 -12.820 3.711 1.00 98.19 91 GLY A N 1
ATOM 698 C CA . GLY A 1 91 ? -3.712 -12.735 3.438 1.00 98.19 91 GLY A CA 1
ATOM 699 C C . GLY A 1 91 ? -4.270 -11.320 3.569 1.00 98.19 91 GLY A C 1
ATOM 700 O O . GLY A 1 91 ? -5.446 -11.162 3.884 1.00 98.19 91 GLY A O 1
ATOM 701 N N . VAL A 1 92 ? -3.437 -10.295 3.358 1.00 98.62 92 VAL A N 1
ATOM 702 C CA . VAL A 1 92 ? -3.877 -8.899 3.474 1.00 98.62 92 VAL A CA 1
ATOM 703 C C . VAL A 1 92 ? -4.911 -8.568 2.410 1.00 98.62 92 VAL A C 1
ATOM 705 O O . VAL A 1 92 ? -4.845 -9.073 1.286 1.00 98.62 92 VAL A O 1
ATOM 708 N N . ARG A 1 93 ? -5.869 -7.705 2.745 1.00 98.75 93 ARG A N 1
ATOM 709 C CA . ARG A 1 93 ? -6.957 -7.350 1.836 1.00 98.75 93 ARG A CA 1
ATOM 710 C C . ARG A 1 93 ? -6.446 -6.612 0.607 1.00 98.75 93 ARG A C 1
ATOM 712 O O . ARG A 1 93 ? -6.879 -6.908 -0.504 1.00 98.75 93 ARG A O 1
ATOM 719 N N . LEU A 1 94 ? -5.541 -5.657 0.804 1.00 98.88 94 LEU A N 1
ATOM 720 C CA . LEU A 1 94 ? -5.051 -4.790 -0.257 1.00 98.88 94 LEU A CA 1
ATOM 721 C C . LEU A 1 94 ? -3.581 -4.422 -0.054 1.00 98.88 94 LEU A C 1
ATOM 723 O O . LEU A 1 94 ? -3.133 -4.182 1.069 1.00 98.88 94 LEU A O 1
ATOM 727 N N . ILE A 1 95 ? -2.856 -4.280 -1.162 1.00 98.94 95 ILE A N 1
ATOM 728 C CA . ILE A 1 95 ? -1.541 -3.639 -1.199 1.00 98.94 95 ILE A CA 1
ATOM 729 C C . ILE A 1 95 ? -1.546 -2.383 -2.076 1.00 98.94 95 ILE A C 1
ATOM 731 O O . ILE A 1 95 ? -2.245 -2.316 -3.086 1.00 98.94 95 ILE A O 1
ATOM 735 N N . SER A 1 96 ? -0.725 -1.402 -1.702 1.00 98.88 96 SER A N 1
ATOM 736 C CA . SER A 1 96 ? -0.483 -0.170 -2.456 1.00 98.88 96 SER A CA 1
ATOM 737 C C . SER A 1 96 ? 0.972 -0.101 -2.946 1.00 98.88 96 SER A C 1
ATOM 739 O O . SER A 1 96 ? 1.788 0.562 -2.292 1.00 98.88 96 SER A O 1
ATOM 741 N N . PRO A 1 97 ? 1.340 -0.776 -4.054 1.00 98.81 97 PRO A N 1
ATOM 742 C CA . PRO A 1 97 ? 2.639 -0.586 -4.699 1.00 98.81 97 PRO A CA 1
ATOM 743 C C . PRO A 1 97 ? 2.788 0.837 -5.250 1.00 98.81 97 PRO A C 1
ATOM 745 O O . PRO A 1 97 ? 1.892 1.369 -5.910 1.00 98.81 97 PRO A O 1
ATOM 748 N N . PHE A 1 98 ? 3.921 1.477 -4.960 1.00 98.62 98 PHE A N 1
ATOM 749 C CA . PHE A 1 98 ? 4.170 2.861 -5.366 1.00 98.62 98 PHE A CA 1
ATOM 750 C C . PHE A 1 98 ? 4.864 2.906 -6.725 1.00 98.62 98 PHE A C 1
ATOM 752 O O . PHE A 1 98 ? 5.910 2.300 -6.903 1.00 98.62 98 PHE A O 1
ATOM 759 N N . VAL A 1 99 ? 4.328 3.693 -7.653 1.00 98.06 99 VAL A N 1
ATOM 760 C CA . VAL A 1 99 ? 4.853 3.832 -9.018 1.00 98.06 99 VAL A CA 1
ATOM 761 C C . VAL A 1 99 ? 5.848 4.987 -9.095 1.00 98.06 99 VAL A C 1
ATOM 763 O O . VAL A 1 99 ? 7.048 4.798 -9.276 1.00 98.06 99 VAL A O 1
ATOM 766 N N . GLY A 1 100 ? 5.379 6.209 -8.854 1.00 96.69 100 GLY A N 1
ATOM 767 C CA . GLY A 1 100 ? 6.170 7.416 -9.078 1.00 96.69 100 GLY A CA 1
ATOM 768 C C . GLY A 1 100 ? 7.379 7.565 -8.158 1.00 96.69 100 GLY A C 1
ATOM 769 O O . GLY A 1 100 ? 8.374 8.152 -8.557 1.00 96.69 100 GLY A O 1
ATOM 770 N N . ARG A 1 101 ? 7.356 7.004 -6.942 1.00 97.38 101 ARG A N 1
ATOM 771 C CA . ARG A 1 101 ? 8.551 7.020 -6.074 1.00 97.38 101 ARG A CA 1
ATOM 772 C C . ARG A 1 101 ? 9.656 6.075 -6.559 1.00 97.38 101 ARG A C 1
ATOM 774 O O . ARG A 1 101 ? 10.821 6.365 -6.295 1.00 97.38 101 ARG A O 1
ATOM 781 N N . ILE A 1 102 ? 9.304 4.986 -7.250 1.00 96.38 102 ILE A N 1
ATOM 782 C CA . ILE A 1 102 ? 10.282 4.117 -7.921 1.00 96.38 102 ILE A CA 1
ATOM 783 C C . ILE A 1 102 ? 10.900 4.898 -9.081 1.00 96.38 102 ILE A C 1
ATOM 785 O O . ILE A 1 102 ? 12.123 5.004 -9.164 1.00 96.38 102 ILE A O 1
ATOM 789 N N . TYR A 1 103 ? 10.057 5.528 -9.906 1.00 93.50 103 TYR A N 1
ATOM 790 C CA . TYR A 1 103 ? 10.493 6.420 -10.982 1.00 93.50 103 TYR A CA 1
ATOM 791 C C . TYR A 1 103 ? 11.482 7.493 -10.490 1.00 93.50 103 TYR A C 1
ATOM 793 O O . TYR A 1 103 ? 12.581 7.600 -11.029 1.00 93.50 103 TYR A O 1
ATOM 801 N N . ASP A 1 104 ? 11.151 8.223 -9.416 1.00 94.50 104 ASP A N 1
ATOM 802 C CA . ASP A 1 104 ? 12.024 9.267 -8.856 1.00 94.50 104 ASP A CA 1
ATOM 803 C C . ASP A 1 104 ? 13.402 8.723 -8.442 1.00 94.50 104 ASP A C 1
ATOM 805 O O . ASP A 1 104 ? 14.423 9.394 -8.609 1.00 94.50 104 ASP A O 1
ATOM 809 N N . TRP A 1 105 ? 13.448 7.517 -7.862 1.00 95.25 105 TRP A N 1
ATOM 810 C CA . TRP A 1 105 ? 14.708 6.924 -7.418 1.00 95.25 105 TRP A CA 1
ATOM 811 C C . TRP A 1 105 ? 15.612 6.612 -8.610 1.00 95.25 105 TRP A C 1
ATOM 813 O O . TRP A 1 105 ? 16.784 6.992 -8.598 1.00 95.25 105 TRP A O 1
ATOM 823 N N . TYR A 1 106 ? 15.070 5.976 -9.651 1.00 92.19 106 TYR A N 1
ATOM 824 C CA . TYR A 1 106 ? 15.834 5.662 -10.859 1.00 92.19 106 TYR A CA 1
ATOM 825 C C . TYR A 1 106 ? 16.237 6.920 -11.622 1.00 92.19 106 TYR A C 1
ATOM 827 O O . TYR A 1 106 ? 17.358 6.980 -12.121 1.00 92.19 106 TYR A O 1
ATOM 835 N N . GLN A 1 107 ? 15.387 7.951 -11.641 1.00 89.06 107 GLN A N 1
ATOM 836 C CA . GLN A 1 107 ? 15.730 9.229 -12.258 1.00 89.06 107 GLN A CA 1
ATOM 837 C C . GLN A 1 107 ? 16.948 9.887 -11.600 1.00 89.06 107 GLN A C 1
ATOM 839 O O . GLN A 1 107 ? 17.769 10.497 -12.281 1.00 89.06 107 GLN A O 1
ATOM 844 N N . LYS A 1 108 ? 17.079 9.755 -10.277 1.00 90.88 108 LYS A N 1
ATOM 845 C CA . LYS A 1 108 ? 18.184 10.339 -9.513 1.00 90.88 108 LYS A CA 1
ATOM 846 C C . LYS A 1 108 ? 19.470 9.506 -9.555 1.00 90.88 108 LYS A C 1
ATOM 848 O O . LYS A 1 108 ? 20.552 10.081 -9.485 1.00 90.88 108 LYS A O 1
ATOM 853 N N . ASN A 1 109 ? 19.358 8.178 -9.598 1.00 87.31 109 ASN A N 1
ATOM 854 C CA . ASN A 1 109 ? 20.485 7.271 -9.341 1.00 87.31 109 ASN A CA 1
ATOM 855 C C . ASN A 1 109 ? 20.958 6.474 -10.569 1.00 87.31 109 ASN A C 1
ATOM 857 O O . ASN A 1 109 ? 21.988 5.809 -10.485 1.00 87.31 109 ASN A O 1
ATOM 861 N N . SER A 1 110 ? 20.245 6.521 -11.698 1.00 76.88 110 SER A N 1
ATOM 862 C CA . SER A 1 110 ? 20.655 5.834 -12.926 1.00 76.88 110 SER A CA 1
ATOM 863 C C . SER A 1 110 ? 21.213 6.815 -13.957 1.00 76.88 110 SER A C 1
ATOM 865 O O . SER A 1 110 ? 20.543 7.769 -14.343 1.00 76.88 110 SER A O 1
ATOM 867 N N . ASN A 1 111 ? 22.412 6.534 -14.479 1.00 61.91 111 ASN A N 1
ATOM 868 C CA . ASN A 1 111 ? 22.981 7.243 -15.639 1.00 61.91 111 ASN A CA 1
ATOM 869 C C . ASN A 1 111 ? 22.248 6.913 -16.954 1.00 61.91 111 ASN A C 1
ATOM 871 O O . ASN A 1 111 ? 22.506 7.529 -17.985 1.00 61.91 111 ASN A O 1
ATOM 875 N N . GLN A 1 112 ? 21.356 5.922 -16.925 1.00 52.41 112 GLN A N 1
ATOM 876 C CA . GLN A 1 112 ? 20.452 5.571 -18.009 1.00 52.41 112 GLN A CA 1
ATOM 877 C C . GLN A 1 112 ? 19.032 5.698 -17.474 1.00 52.41 112 GLN A C 1
ATOM 879 O O . GLN A 1 112 ? 18.539 4.823 -16.757 1.00 52.41 112 GLN A O 1
ATOM 884 N N . LEU A 1 113 ? 18.370 6.803 -17.799 1.00 55.66 113 LEU A N 1
ATOM 885 C CA . LEU A 1 113 ? 16.918 6.831 -17.717 1.00 55.66 113 LEU A CA 1
ATOM 886 C C . LEU A 1 113 ? 16.407 5.757 -18.687 1.00 55.66 113 LEU A C 1
ATOM 888 O O . LEU A 1 113 ? 16.859 5.744 -19.838 1.00 55.66 113 LEU A O 1
ATOM 892 N N . PRO A 1 114 ? 15.499 4.854 -18.275 1.00 53.53 114 PRO A N 1
ATOM 893 C CA . PRO A 1 114 ? 14.728 4.090 -19.242 1.00 53.53 114 PRO A CA 1
ATOM 894 C C . PRO A 1 114 ? 14.126 5.103 -20.212 1.00 53.53 114 PRO A C 1
ATOM 896 O O . PRO A 1 114 ? 13.554 6.103 -19.776 1.00 53.53 114 PRO A O 1
ATOM 899 N N . ASN A 1 115 ? 14.346 4.899 -21.509 1.00 50.41 115 ASN A N 1
ATOM 900 C CA . ASN A 1 115 ? 13.887 5.809 -22.547 1.00 50.41 115 ASN A CA 1
ATOM 901 C C . ASN A 1 115 ? 12.405 6.148 -22.295 1.00 50.41 115 ASN A 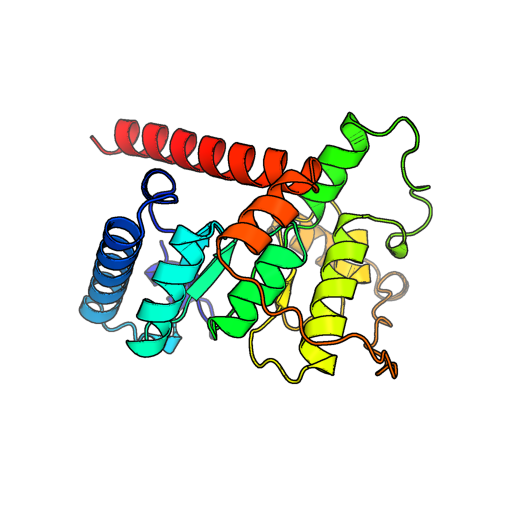C 1
ATOM 903 O O . ASN A 1 115 ? 11.552 5.271 -22.392 1.00 50.41 115 ASN A O 1
ATOM 907 N N . HIS A 1 116 ? 12.102 7.405 -21.950 1.00 53.00 116 HIS A N 1
ATOM 908 C CA . HIS A 1 116 ? 10.759 7.870 -21.562 1.00 53.00 116 HIS A CA 1
ATOM 909 C C . HIS A 1 116 ? 9.733 7.827 -22.710 1.00 53.00 116 HIS A C 1
ATOM 911 O O . HIS A 1 116 ? 8.629 8.348 -22.579 1.00 53.00 116 HIS A O 1
ATOM 917 N N . ALA A 1 117 ? 10.108 7.241 -23.847 1.00 49.69 117 ALA A N 1
ATOM 918 C CA . ALA A 1 117 ? 9.289 7.109 -25.039 1.00 49.69 117 ALA A CA 1
ATOM 919 C C . ALA A 1 117 ? 8.083 6.169 -24.854 1.00 49.69 117 ALA A C 1
ATOM 921 O O . ALA A 1 117 ? 7.141 6.269 -25.632 1.00 49.69 117 ALA A O 1
ATOM 922 N N . SER A 1 118 ? 8.080 5.286 -23.844 1.00 62.38 118 SER A N 1
ATOM 923 C CA . SER A 1 118 ? 6.910 4.467 -23.495 1.00 62.38 118 SER A CA 1
ATOM 924 C C . SER A 1 118 ? 6.731 4.350 -21.981 1.00 62.38 118 SER A C 1
ATOM 926 O O . SER A 1 118 ? 7.692 4.114 -21.247 1.00 62.38 118 SER A O 1
ATOM 928 N N . ALA A 1 119 ? 5.483 4.476 -21.522 1.00 64.19 119 ALA A N 1
ATOM 929 C CA . ALA A 1 119 ? 5.096 4.238 -20.134 1.00 64.19 119 ALA A CA 1
ATOM 930 C C . ALA A 1 119 ? 5.350 2.785 -19.687 1.00 64.19 119 ALA A C 1
ATOM 932 O O . ALA A 1 119 ? 5.550 2.546 -18.499 1.00 64.19 119 ALA A O 1
ATOM 933 N N . ASP A 1 120 ? 5.442 1.838 -20.627 1.00 64.81 120 ASP A N 1
ATOM 934 C CA . ASP A 1 120 ? 5.789 0.437 -20.348 1.00 64.81 120 ASP A CA 1
ATOM 935 C C . ASP A 1 120 ? 7.244 0.257 -19.889 1.00 64.81 120 ASP A C 1
ATOM 937 O O . ASP A 1 120 ? 7.592 -0.766 -19.299 1.00 64.81 120 ASP A O 1
ATOM 941 N N . LEU A 1 121 ? 8.107 1.246 -20.151 1.00 77.06 121 LEU A N 1
ATOM 942 C CA . LEU A 1 121 ? 9.502 1.261 -19.701 1.00 77.06 121 LEU A CA 1
ATOM 943 C C . LEU A 1 121 ? 9.673 1.944 -18.335 1.00 77.06 121 LEU A C 1
ATOM 945 O O . LEU A 1 121 ? 10.789 2.000 -17.814 1.00 77.06 121 LEU A O 1
ATOM 949 N N . ASP A 1 122 ? 8.595 2.467 -17.740 1.00 90.62 122 ASP A N 1
ATOM 950 C CA . ASP A 1 122 ? 8.640 3.054 -16.404 1.00 90.62 122 ASP A CA 1
ATOM 951 C C . ASP A 1 122 ? 8.872 1.954 -15.346 1.00 90.62 122 ASP A C 1
ATOM 953 O O . ASP A 1 122 ? 8.101 0.993 -15.267 1.00 90.62 122 ASP A O 1
ATOM 957 N N . PRO A 1 123 ? 9.906 2.074 -14.492 1.00 92.69 123 PRO A N 1
ATOM 958 C CA . PRO A 1 123 ? 10.259 1.022 -13.542 1.00 92.69 123 PRO A CA 1
ATOM 959 C C . PRO A 1 123 ? 9.186 0.814 -12.464 1.00 92.69 123 PRO A C 1
ATOM 961 O O . PRO A 1 123 ? 9.036 -0.292 -11.941 1.00 92.69 123 PRO A O 1
ATOM 964 N N . GLY A 1 124 ? 8.415 1.852 -12.134 1.00 95.56 124 GLY A N 1
ATOM 965 C CA . GLY A 1 124 ? 7.279 1.752 -11.229 1.00 95.56 124 GLY A CA 1
ATOM 966 C C . GLY A 1 124 ? 6.100 1.016 -11.861 1.00 95.56 124 GLY A C 1
ATOM 967 O O . GLY A 1 124 ? 5.520 0.140 -11.220 1.00 95.56 124 GLY A O 1
ATOM 968 N N . VAL A 1 125 ? 5.776 1.319 -13.122 1.00 94.62 125 VAL A N 1
ATOM 969 C CA . VAL A 1 125 ? 4.736 0.602 -13.887 1.00 94.62 125 VAL A CA 1
ATOM 970 C C . VAL A 1 125 ? 5.116 -0.872 -14.035 1.00 94.62 125 VAL A C 1
ATOM 972 O O . VAL A 1 125 ? 4.323 -1.749 -13.688 1.00 94.62 125 VAL A O 1
ATOM 975 N N . ALA A 1 126 ? 6.358 -1.151 -14.438 1.00 92.69 126 ALA A N 1
ATOM 976 C CA . ALA A 1 126 ? 6.881 -2.508 -14.571 1.00 92.69 126 ALA A CA 1
ATOM 977 C C . ALA A 1 126 ? 6.818 -3.293 -13.247 1.00 92.69 126 ALA A C 1
ATOM 979 O O . ALA A 1 126 ? 6.452 -4.472 -13.240 1.00 92.69 126 ALA A O 1
ATOM 980 N N . SER A 1 127 ? 7.119 -2.640 -12.117 1.00 95.81 127 SER A N 1
ATOM 981 C CA . SER A 1 127 ? 6.986 -3.238 -10.782 1.00 95.81 127 SER A CA 1
ATOM 982 C C . SER A 1 127 ? 5.541 -3.660 -10.491 1.00 95.81 127 SER A C 1
ATOM 984 O O . SER A 1 127 ? 5.298 -4.814 -10.123 1.00 95.81 127 SER A O 1
ATOM 986 N N . VAL A 1 128 ? 4.560 -2.781 -10.740 1.00 96.38 128 VAL A N 1
ATOM 987 C CA . VAL A 1 128 ? 3.138 -3.101 -10.526 1.00 96.38 128 VAL A CA 1
ATOM 988 C C . VAL A 1 128 ? 2.658 -4.204 -11.465 1.00 96.38 128 VAL A C 1
ATOM 990 O O . VAL A 1 128 ? 2.010 -5.135 -10.993 1.00 96.38 128 VAL A O 1
ATOM 993 N N . HIS A 1 129 ? 3.001 -4.169 -12.758 1.00 93.62 129 HIS A N 1
ATOM 994 C CA . HIS A 1 129 ? 2.658 -5.248 -13.697 1.00 93.62 129 HIS A CA 1
ATOM 995 C C . HIS A 1 129 ? 3.191 -6.598 -13.222 1.00 93.62 129 HIS A C 1
ATOM 997 O O . HIS A 1 129 ? 2.461 -7.589 -13.247 1.00 93.62 129 HIS A O 1
ATOM 1003 N N . ARG A 1 130 ? 4.451 -6.650 -12.775 1.00 93.19 130 ARG A N 1
ATOM 1004 C CA . ARG A 1 130 ? 5.071 -7.881 -12.272 1.00 93.19 130 ARG A CA 1
ATOM 1005 C C . ARG A 1 130 ? 4.336 -8.401 -11.035 1.00 93.19 130 ARG A C 1
ATOM 1007 O O . ARG A 1 130 ? 4.045 -9.592 -10.970 1.00 93.19 130 ARG A O 1
ATOM 1014 N N . ILE A 1 131 ? 4.009 -7.523 -10.083 1.00 96.12 131 ILE A N 1
ATOM 1015 C CA . ILE A 1 131 ? 3.241 -7.876 -8.876 1.00 96.12 131 ILE A CA 1
ATOM 1016 C C . ILE A 1 131 ? 1.849 -8.384 -9.254 1.00 96.12 131 ILE A C 1
ATOM 1018 O O . ILE A 1 131 ? 1.438 -9.447 -8.796 1.00 96.12 131 ILE A O 1
ATOM 1022 N N . TYR A 1 132 ? 1.146 -7.667 -10.130 1.00 95.50 132 TYR A N 1
ATOM 1023 C CA . TYR A 1 132 ? -0.191 -8.035 -10.580 1.00 95.50 132 TYR A CA 1
ATOM 1024 C C . TYR A 1 132 ? -0.207 -9.414 -11.245 1.00 95.50 132 TYR A C 1
ATOM 1026 O O . TYR A 1 132 ? -1.012 -10.272 -10.884 1.00 95.50 132 TYR A O 1
ATOM 1034 N N . ARG A 1 133 ? 0.724 -9.660 -12.178 1.00 92.44 133 ARG A N 1
ATOM 1035 C CA . ARG A 1 133 ? 0.871 -10.956 -12.856 1.00 92.44 133 ARG A CA 1
ATOM 1036 C C . ARG A 1 133 ? 1.138 -12.080 -11.859 1.00 92.44 133 ARG A C 1
ATOM 1038 O O . ARG A 1 133 ? 0.434 -13.086 -11.902 1.00 92.44 133 ARG A O 1
ATOM 1045 N N . TYR A 1 134 ? 2.077 -11.873 -10.933 1.00 93.81 134 TYR A N 1
ATOM 1046 C CA . TYR A 1 134 ? 2.399 -12.839 -9.881 1.00 93.81 134 TYR A CA 1
ATOM 1047 C C . TYR A 1 134 ? 1.168 -13.172 -9.022 1.00 93.81 134 TYR A C 1
ATOM 1049 O O . TYR A 1 134 ? 0.918 -14.344 -8.737 1.00 93.81 134 TYR A O 1
ATOM 1057 N N . PHE A 1 135 ? 0.361 -12.165 -8.666 1.00 95.31 135 PHE A N 1
ATOM 1058 C CA . PHE A 1 135 ? -0.844 -12.345 -7.851 1.00 95.31 135 PHE A CA 1
ATOM 1059 C C . PHE A 1 135 ? -1.899 -13.181 -8.577 1.00 95.31 135 PHE A C 1
ATOM 1061 O O . PHE A 1 135 ? -2.445 -14.122 -8.001 1.00 95.31 135 PHE A O 1
ATOM 1068 N N . ARG A 1 136 ? -2.152 -12.867 -9.854 1.00 93.12 136 ARG A N 1
ATOM 1069 C CA . ARG A 1 136 ? -3.130 -13.571 -10.698 1.00 93.12 136 ARG A CA 1
ATOM 1070 C C . ARG A 1 136 ? -2.734 -15.021 -10.948 1.00 93.12 136 ARG A C 1
ATOM 1072 O O . ARG A 1 136 ? -3.558 -15.910 -10.767 1.00 93.12 136 ARG A O 1
ATOM 1079 N N . GLN A 1 137 ? -1.473 -15.251 -11.294 1.00 91.38 137 GLN A N 1
ATOM 1080 C CA . GLN A 1 137 ? -0.924 -16.577 -11.572 1.00 91.38 137 GLN A CA 1
ATOM 1081 C C . GLN A 1 137 ? -1.018 -17.519 -10.363 1.00 91.38 137 GLN A C 1
ATOM 1083 O O . GLN A 1 137 ? -1.351 -18.689 -10.516 1.00 91.38 137 GLN A O 1
ATOM 1088 N N . HIS A 1 138 ? -0.768 -17.004 -9.158 1.00 92.56 138 HIS A N 1
ATOM 1089 C CA . HIS A 1 138 ? -0.773 -17.795 -7.924 1.00 92.56 138 HIS A CA 1
ATOM 1090 C C . HIS A 1 138 ? -2.121 -17.787 -7.186 1.00 92.56 138 HIS A C 1
ATOM 1092 O O . HIS A 1 138 ? -2.206 -18.278 -6.060 1.00 92.56 138 HIS A O 1
ATOM 1098 N N . GLY A 1 139 ? -3.175 -17.230 -7.793 1.00 93.62 139 GLY A N 1
ATOM 1099 C CA . GLY A 1 139 ? -4.526 -17.244 -7.229 1.00 93.62 139 GLY A CA 1
ATOM 1100 C C . GLY A 1 139 ? -4.680 -16.440 -5.934 1.00 93.62 139 GLY A C 1
ATOM 1101 O O . GLY A 1 139 ? -5.497 -16.796 -5.085 1.00 93.62 139 GLY A O 1
ATOM 1102 N N . TYR A 1 140 ? -3.898 -15.373 -5.748 1.00 96.56 140 TYR A N 1
ATOM 1103 C CA . TYR A 1 140 ? -4.034 -14.514 -4.575 1.00 96.56 140 TYR A CA 1
ATOM 1104 C C . TYR A 1 140 ? -5.262 -13.600 -4.683 1.00 96.56 140 TYR A C 1
ATOM 1106 O O . TYR A 1 140 ? -5.513 -12.969 -5.711 1.00 96.56 140 TYR A O 1
ATOM 1114 N N . ASN A 1 141 ? -5.994 -13.489 -3.571 1.00 97.56 141 ASN A N 1
ATOM 1115 C CA . ASN A 1 141 ? -7.178 -12.630 -3.445 1.00 97.56 141 ASN A CA 1
ATOM 1116 C C . ASN A 1 141 ? -6.853 -11.195 -3.003 1.00 97.56 141 ASN A C 1
ATOM 1118 O O . ASN A 1 141 ? -7.749 -10.352 -2.980 1.00 97.56 141 ASN A O 1
ATOM 1122 N N . THR A 1 142 ? -5.608 -10.923 -2.609 1.00 98.69 142 THR A N 1
ATOM 1123 C CA . THR A 1 142 ? -5.165 -9.578 -2.236 1.00 98.69 142 THR A CA 1
ATOM 1124 C C . THR A 1 142 ? -5.311 -8.634 -3.426 1.00 98.69 142 THR A C 1
ATOM 1126 O O . THR A 1 142 ? -4.815 -8.912 -4.515 1.00 98.69 142 THR A O 1
ATOM 1129 N N . GLU A 1 143 ? -5.975 -7.503 -3.211 1.00 98.69 143 GLU A N 1
ATOM 1130 C CA . GLU A 1 143 ? -6.201 -6.491 -4.241 1.00 98.69 143 GLU A CA 1
ATOM 1131 C C . GLU A 1 143 ? -4.914 -5.692 -4.501 1.00 98.69 143 GLU A C 1
ATOM 1133 O O . GLU A 1 143 ? -4.252 -5.238 -3.560 1.00 98.69 143 GLU A O 1
ATOM 1138 N N . VAL A 1 144 ? -4.571 -5.474 -5.773 1.00 98.69 144 VAL A N 1
ATOM 1139 C CA . VAL A 1 144 ? -3.406 -4.665 -6.168 1.00 98.69 144 VAL A CA 1
ATOM 1140 C C . VAL A 1 144 ? -3.857 -3.253 -6.543 1.00 98.69 144 VAL A C 1
ATOM 1142 O O . VAL A 1 144 ? -4.478 -3.049 -7.586 1.00 98.69 144 VAL A O 1
ATOM 1145 N N . MET A 1 145 ? -3.520 -2.264 -5.704 1.00 98.75 145 MET A N 1
ATOM 1146 C CA . MET A 1 145 ? -3.861 -0.856 -5.926 1.00 98.75 145 MET A CA 1
ATOM 1147 C C . MET A 1 145 ? -2.636 -0.007 -6.279 1.00 98.75 145 MET A C 1
ATOM 1149 O O . MET A 1 145 ? -1.922 0.455 -5.390 1.00 98.75 145 MET A O 1
ATOM 1153 N N . GLY A 1 146 ? -2.408 0.265 -7.565 1.00 98.44 146 GLY A N 1
ATOM 1154 C CA . GLY A 1 146 ? -1.325 1.164 -7.985 1.00 98.44 146 GLY A CA 1
ATOM 1155 C C . GLY A 1 146 ? -1.457 2.552 -7.341 1.00 98.44 146 GLY A C 1
ATOM 1156 O O . GLY A 1 146 ? -2.554 3.117 -7.289 1.00 98.44 146 GLY A O 1
ATOM 1157 N N . ALA A 1 147 ? -0.353 3.099 -6.823 1.00 98.56 147 ALA A N 1
ATOM 1158 C CA . ALA A 1 147 ? -0.354 4.339 -6.047 1.00 98.56 147 ALA A CA 1
ATOM 1159 C C . ALA A 1 147 ? 0.835 5.265 -6.364 1.00 98.56 147 ALA A C 1
ATOM 1161 O O . ALA A 1 147 ? 1.868 4.852 -6.884 1.00 98.56 147 ALA A O 1
ATOM 1162 N N . SER A 1 148 ? 0.731 6.531 -5.943 1.00 97.75 148 SER A N 1
ATOM 1163 C CA . SER A 1 148 ? 1.817 7.527 -5.993 1.00 97.75 148 SER A CA 1
ATOM 1164 C C . SER A 1 148 ? 2.325 7.869 -7.404 1.00 97.75 148 SER A C 1
ATOM 1166 O O . SER A 1 148 ? 3.528 7.931 -7.631 1.00 97.75 148 SER A O 1
ATOM 1168 N N . PHE A 1 149 ? 1.420 8.132 -8.342 1.00 98.06 149 PHE A N 1
ATOM 1169 C CA . PHE A 1 149 ? 1.735 8.518 -9.724 1.00 98.06 149 PHE A CA 1
ATOM 1170 C C . PHE A 1 149 ? 2.417 9.895 -9.851 1.00 98.06 149 PHE A C 1
ATOM 1172 O O . PHE A 1 149 ? 2.311 10.744 -8.962 1.00 98.06 149 PHE A O 1
ATOM 1179 N N . ARG A 1 150 ? 3.139 10.118 -10.955 1.00 95.75 150 ARG A N 1
ATOM 1180 C CA . ARG A 1 150 ? 3.732 11.411 -11.359 1.00 95.75 150 ARG A CA 1
ATOM 1181 C C . ARG A 1 150 ? 3.038 12.028 -12.567 1.00 95.75 150 ARG A C 1
ATOM 1183 O O . ARG A 1 150 ? 3.051 13.244 -12.704 1.00 95.75 150 ARG A O 1
ATOM 1190 N N . ASN A 1 151 ? 2.460 11.209 -13.437 1.00 93.44 151 ASN A N 1
ATOM 1191 C CA . ASN A 1 151 ? 1.811 11.652 -14.667 1.00 93.44 151 ASN A CA 1
ATOM 1192 C C . ASN A 1 151 ? 0.679 10.689 -15.059 1.00 93.44 151 ASN A C 1
ATOM 1194 O O . ASN A 1 151 ? 0.564 9.595 -14.504 1.00 93.44 151 ASN A O 1
ATOM 1198 N N . THR A 1 152 ? -0.163 11.113 -16.001 1.00 93.88 152 THR A N 1
ATOM 1199 C CA . THR A 1 152 ? -1.308 10.333 -16.490 1.00 93.88 152 THR A CA 1
ATOM 1200 C C . THR A 1 152 ? -0.886 9.091 -17.271 1.00 93.88 152 THR A C 1
ATOM 1202 O O . THR A 1 152 ? -1.542 8.064 -17.147 1.00 93.88 152 THR A O 1
ATOM 1205 N N . ASN A 1 153 ? 0.246 9.123 -17.978 1.00 91.75 153 ASN A N 1
ATOM 1206 C CA . ASN A 1 153 ? 0.740 7.974 -18.745 1.00 91.75 153 ASN A CA 1
ATOM 1207 C C . ASN A 1 153 ? 1.032 6.757 -17.851 1.00 91.75 153 ASN A C 1
ATOM 1209 O O . ASN A 1 153 ? 0.682 5.639 -18.211 1.00 91.75 153 ASN A O 1
ATOM 1213 N N . GLN A 1 154 ? 1.595 6.961 -16.654 1.00 93.62 154 GLN A N 1
ATOM 1214 C CA . GLN A 1 154 ? 1.777 5.882 -15.672 1.00 93.62 154 GLN A CA 1
ATOM 1215 C C . GLN A 1 154 ? 0.447 5.263 -15.210 1.00 93.62 154 GLN A C 1
ATOM 1217 O O . GLN A 1 154 ? 0.410 4.094 -14.838 1.00 93.62 154 GLN A O 1
ATOM 1222 N N . ILE A 1 155 ? -0.634 6.049 -15.187 1.00 94.62 155 ILE A N 1
ATOM 1223 C CA . ILE A 1 155 ? -1.968 5.582 -14.791 1.00 94.62 155 ILE A CA 1
ATOM 1224 C C . ILE A 1 155 ? -2.580 4.767 -15.929 1.00 94.62 155 ILE A C 1
ATOM 1226 O O . ILE A 1 155 ? -3.058 3.662 -15.689 1.00 94.62 155 ILE A O 1
ATOM 1230 N N . LEU A 1 156 ? -2.535 5.297 -17.154 1.00 92.56 156 LEU A N 1
ATOM 1231 C CA . LEU A 1 156 ? -3.061 4.633 -18.350 1.00 92.56 156 LEU A CA 1
ATOM 1232 C C . LEU A 1 156 ? -2.361 3.294 -18.602 1.00 92.56 156 LEU A C 1
ATOM 1234 O O . LEU A 1 156 ? -3.028 2.291 -18.827 1.00 92.56 156 LEU A O 1
ATOM 1238 N N . ALA A 1 157 ? -1.042 3.228 -18.404 1.00 91.62 157 ALA A N 1
ATOM 1239 C CA . ALA A 1 157 ? -0.284 1.979 -18.509 1.00 91.62 157 ALA A CA 1
ATOM 1240 C C . ALA A 1 157 ? -0.684 0.907 -17.473 1.00 91.62 157 ALA A C 1
ATOM 1242 O O . ALA A 1 157 ? -0.327 -0.262 -17.612 1.00 91.62 157 ALA A O 1
ATOM 1243 N N . LEU A 1 158 ? -1.416 1.281 -16.418 1.00 92.94 158 LEU A N 1
ATOM 1244 C CA . LEU A 1 158 ? -1.964 0.368 -15.410 1.00 92.94 158 LEU A CA 1
ATOM 1245 C C . LEU A 1 158 ? -3.493 0.230 -15.493 1.00 92.94 158 LEU A C 1
ATOM 1247 O O . LEU A 1 158 ? -4.097 -0.357 -14.588 1.00 92.94 158 LEU A O 1
ATOM 1251 N N . ALA A 1 159 ? -4.134 0.758 -16.541 1.00 91.94 159 ALA A N 1
ATOM 1252 C CA . ALA A 1 159 ? -5.569 0.619 -16.757 1.00 91.94 159 ALA A CA 1
ATOM 1253 C C . ALA A 1 159 ? -5.940 -0.867 -16.862 1.00 91.94 159 ALA A C 1
ATOM 1255 O O . ALA A 1 159 ? -5.510 -1.545 -17.780 1.00 91.94 159 ALA A O 1
ATOM 1256 N N . GLY A 1 160 ? -6.714 -1.379 -15.901 1.00 89.56 160 GLY A N 1
ATOM 1257 C CA . GLY A 1 160 ? -7.026 -2.809 -15.771 1.00 89.56 160 GLY A CA 1
ATOM 1258 C C . GLY A 1 160 ? -6.464 -3.462 -14.503 1.00 89.56 160 GLY A C 1
ATOM 1259 O O . GLY A 1 160 ? -6.840 -4.589 -14.186 1.00 89.56 160 GLY A O 1
ATOM 1260 N N . CYS A 1 161 ? -5.605 -2.769 -13.740 1.00 92.75 161 CYS A N 1
ATOM 1261 C CA . CYS A 1 161 ? -5.321 -3.154 -12.353 1.00 92.75 161 CYS A CA 1
ATOM 1262 C C . CYS A 1 161 ? -6.607 -3.118 -11.513 1.00 92.75 161 CYS A C 1
ATOM 1264 O O . CYS A 1 161 ? -7.560 -2.422 -11.862 1.00 92.75 161 CYS A O 1
ATOM 1266 N N . ASP A 1 162 ? -6.619 -3.822 -10.377 1.00 96.19 162 ASP A N 1
ATOM 1267 C CA . ASP A 1 162 ? -7.826 -3.940 -9.543 1.00 96.19 162 ASP A CA 1
ATOM 1268 C C . ASP A 1 162 ? -8.332 -2.573 -9.106 1.00 96.19 162 ASP A C 1
ATOM 1270 O O . ASP A 1 162 ? -9.529 -2.295 -9.145 1.00 96.19 162 ASP A O 1
ATOM 1274 N N . LEU A 1 163 ? -7.396 -1.725 -8.678 1.00 97.94 163 LEU A N 1
ATOM 1275 C CA . LEU A 1 163 ? -7.644 -0.372 -8.215 1.00 97.94 163 LEU A CA 1
ATOM 1276 C C . LEU A 1 163 ? -6.457 0.528 -8.582 1.00 97.94 163 LEU A C 1
ATOM 1278 O O . LEU A 1 163 ? -5.316 0.080 -8.694 1.00 97.94 163 LEU A O 1
ATOM 1282 N N . LEU A 1 164 ? -6.712 1.829 -8.692 1.00 98.00 164 LEU A N 1
ATOM 1283 C CA . LEU A 1 164 ? -5.686 2.866 -8.791 1.00 98.00 164 LEU A CA 1
ATOM 1284 C C . LEU A 1 164 ? -6.082 4.010 -7.856 1.00 98.00 164 LEU A C 1
ATOM 1286 O O . LEU A 1 164 ? -7.220 4.477 -7.893 1.00 98.00 164 LEU A O 1
ATOM 1290 N N . THR A 1 165 ? -5.160 4.464 -7.004 1.00 98.44 165 THR A N 1
ATOM 1291 C CA . THR A 1 165 ? -5.375 5.648 -6.157 1.00 98.44 165 THR A CA 1
ATOM 1292 C C . THR A 1 165 ? -4.627 6.844 -6.736 1.00 98.44 165 THR A C 1
ATOM 1294 O O . THR A 1 165 ? -3.399 6.850 -6.852 1.00 98.44 165 THR A O 1
ATOM 1297 N N . ILE A 1 166 ? -5.394 7.846 -7.162 1.00 98.56 166 ILE A N 1
ATOM 1298 C CA . ILE A 1 166 ? -4.938 8.932 -8.032 1.00 98.56 166 ILE A CA 1
ATOM 1299 C C . ILE A 1 166 ? -5.167 10.265 -7.311 1.00 98.56 166 ILE A C 1
ATOM 1301 O O . ILE A 1 166 ? -6.199 10.460 -6.668 1.00 98.56 166 ILE A O 1
ATOM 1305 N N . SER A 1 167 ? -4.196 11.181 -7.386 1.00 98.25 167 SER A N 1
ATOM 1306 C CA . SER A 1 167 ? -4.342 12.517 -6.800 1.00 98.25 167 SER A CA 1
ATOM 1307 C C . SER A 1 167 ? -5.423 13.331 -7.527 1.00 98.25 167 SER A C 1
ATOM 1309 O O . SER A 1 167 ? -5.645 13.110 -8.719 1.00 98.25 167 SER A O 1
ATOM 1311 N N . PRO A 1 168 ? -6.063 14.311 -6.861 1.00 98.25 168 PRO A N 1
ATOM 1312 C CA . PRO A 1 168 ? -7.040 15.186 -7.509 1.00 98.25 168 PRO A CA 1
ATOM 1313 C C . PRO A 1 168 ? -6.509 15.867 -8.778 1.00 98.25 168 PRO A C 1
ATOM 1315 O O . PRO A 1 168 ? -7.221 15.914 -9.775 1.00 98.25 168 PRO A O 1
ATOM 1318 N N . ASP A 1 169 ? -5.248 16.310 -8.776 1.00 98.06 169 ASP A N 1
ATOM 1319 C CA . ASP A 1 169 ? -4.630 16.963 -9.938 1.00 98.06 169 ASP A CA 1
ATOM 1320 C C . ASP A 1 169 ? -4.536 16.021 -11.147 1.00 98.06 169 ASP A C 1
ATOM 1322 O O . ASP A 1 169 ? -4.895 16.395 -12.262 1.00 98.06 169 ASP A O 1
ATOM 1326 N N . LEU A 1 170 ? -4.105 14.772 -10.932 1.00 97.81 170 LEU A N 1
ATOM 1327 C CA . LEU A 1 170 ? -4.015 13.777 -12.003 1.00 97.81 170 LEU A CA 1
ATOM 1328 C C . LEU A 1 170 ? -5.399 13.280 -12.438 1.00 97.81 170 LEU A C 1
ATOM 1330 O O . LEU A 1 170 ? -5.592 13.016 -13.620 1.00 97.81 170 LEU A O 1
ATOM 1334 N N . LEU A 1 171 ? -6.376 13.203 -11.526 1.00 97.50 171 LEU A N 1
ATOM 1335 C CA . LEU A 1 171 ? -7.774 12.939 -11.884 1.00 97.50 171 LEU A CA 1
ATOM 1336 C C . LEU A 1 171 ? -8.340 14.047 -12.778 1.00 97.50 171 LEU A C 1
ATOM 1338 O O . LEU A 1 171 ? -8.987 13.748 -13.779 1.00 97.50 171 LEU A O 1
ATOM 1342 N N . GLY A 1 172 ? -8.067 15.313 -12.447 1.00 97.75 172 GLY A N 1
ATOM 1343 C CA . GLY A 1 172 ? -8.460 16.460 -13.264 1.00 97.75 172 GLY A CA 1
ATOM 1344 C C . GLY A 1 172 ? -7.802 16.440 -14.643 1.00 97.75 172 GLY A C 1
ATOM 1345 O O . GLY A 1 172 ? -8.478 16.672 -15.642 1.00 97.75 172 GLY A O 1
ATOM 1346 N N . ALA A 1 173 ? -6.515 16.087 -14.711 1.00 96.00 173 ALA A N 1
ATOM 1347 C CA . ALA A 1 173 ? -5.810 15.917 -15.978 1.00 96.00 173 ALA A CA 1
ATOM 1348 C C . ALA A 1 173 ? -6.436 14.803 -16.834 1.00 96.00 173 ALA A C 1
ATOM 1350 O O . ALA A 1 173 ? -6.729 15.041 -18.000 1.00 96.00 173 ALA A O 1
ATOM 1351 N N . LEU A 1 174 ? -6.718 13.628 -16.255 1.00 95.50 174 LEU A N 1
ATOM 1352 C CA . LEU A 1 174 ? -7.387 12.520 -16.954 1.00 95.50 174 LEU A CA 1
ATOM 1353 C C . LEU A 1 174 ? -8.776 12.912 -17.469 1.00 95.50 174 LEU A C 1
ATOM 1355 O O . LEU A 1 174 ? -9.134 12.559 -18.587 1.00 95.50 174 LEU A O 1
ATOM 1359 N N . GLN A 1 175 ? -9.550 13.667 -16.684 1.00 95.50 175 GLN A N 1
ATOM 1360 C CA . GLN A 1 175 ? -10.883 14.127 -17.085 1.00 95.50 175 GLN A CA 1
ATOM 1361 C C . GLN A 1 175 ? -10.849 15.053 -18.313 1.00 95.50 175 GLN A C 1
ATOM 1363 O O . GLN A 1 175 ? -11.830 15.131 -19.050 1.00 95.50 175 GLN A O 1
ATOM 1368 N N . GLN A 1 176 ? -9.739 15.763 -18.522 1.00 95.38 176 GLN A N 1
ATOM 1369 C CA . GLN A 1 176 ? -9.548 16.681 -19.646 1.00 95.38 176 GLN A CA 1
ATOM 1370 C C . GLN A 1 176 ? -8.933 16.008 -20.882 1.00 95.38 176 GLN A C 1
ATOM 1372 O O . GLN A 1 176 ? -8.857 16.646 -21.932 1.00 95.38 176 GLN A O 1
ATOM 1377 N N . MET A 1 177 ? -8.488 14.749 -20.783 1.00 94.31 177 MET A N 1
ATOM 1378 C CA . MET A 1 177 ? -7.875 14.047 -21.910 1.00 94.31 177 MET A CA 1
ATOM 1379 C C . MET A 1 177 ? -8.913 13.722 -22.998 1.00 94.31 177 MET A C 1
ATOM 1381 O O . MET A 1 177 ? -10.007 13.240 -22.683 1.00 94.31 177 MET A O 1
ATOM 1385 N N . PRO A 1 178 ? -8.591 13.941 -24.286 1.00 92.06 178 PRO A N 1
ATOM 1386 C CA . PRO A 1 178 ? -9.405 13.454 -25.391 1.00 92.06 178 PRO A CA 1
ATOM 1387 C C . PRO A 1 178 ? -9.574 11.934 -25.327 1.00 92.06 178 PRO A C 1
ATOM 1389 O O . PRO A 1 178 ? -8.624 11.207 -25.054 1.00 92.06 178 PRO A O 1
ATOM 1392 N N . ALA A 1 179 ? -10.768 11.432 -25.657 1.00 86.81 179 ALA A N 1
ATOM 1393 C CA . ALA A 1 179 ? -11.039 9.992 -25.636 1.00 86.81 179 ALA A CA 1
ATOM 1394 C C . ALA A 1 179 ? -10.106 9.181 -26.558 1.00 86.81 179 ALA A C 1
ATOM 1396 O O . ALA A 1 179 ? -9.829 8.023 -26.271 1.00 86.81 179 ALA A O 1
ATOM 1397 N N . ALA A 1 180 ? -9.609 9.791 -27.639 1.00 85.44 180 ALA A N 1
ATOM 1398 C CA . ALA A 1 180 ? -8.649 9.171 -28.553 1.00 85.44 180 ALA A CA 1
ATOM 1399 C C . ALA A 1 180 ? -7.259 8.943 -27.927 1.00 85.44 180 ALA A C 1
ATOM 1401 O O . ALA A 1 180 ? -6.517 8.099 -28.419 1.00 85.44 180 ALA A O 1
ATOM 1402 N N . ASP A 1 181 ? -6.932 9.659 -26.848 1.00 83.12 181 ASP A N 1
ATOM 1403 C CA . ASP A 1 181 ? -5.642 9.577 -26.152 1.00 83.12 181 ASP A CA 1
ATOM 1404 C C . ASP A 1 181 ? -5.699 8.633 -24.935 1.00 83.12 181 ASP A C 1
ATOM 1406 O O . ASP A 1 181 ? -4.699 8.427 -24.246 1.00 83.12 181 ASP A O 1
ATOM 1410 N N . LEU A 1 182 ? -6.876 8.066 -24.642 1.00 83.25 182 LEU A N 1
ATOM 1411 C CA . LEU A 1 182 ? -7.061 7.068 -23.595 1.00 83.25 182 LEU A CA 1
ATOM 1412 C C . LEU A 1 182 ? -6.706 5.683 -24.145 1.00 83.25 182 LEU A C 1
ATOM 1414 O O . LEU A 1 182 ? -7.577 4.934 -24.586 1.00 83.25 182 LEU A O 1
ATOM 1418 N N . ASP A 1 183 ? -5.421 5.340 -24.096 1.00 78.06 183 ASP A N 1
ATOM 1419 C CA . ASP A 1 183 ? -4.984 3.957 -24.284 1.00 78.06 183 ASP A CA 1
ATOM 1420 C C . ASP A 1 183 ? -5.297 3.150 -23.014 1.00 78.06 183 ASP A C 1
ATOM 1422 O O . ASP A 1 183 ? -4.667 3.322 -21.968 1.00 78.06 183 ASP A O 1
ATOM 1426 N N . LEU A 1 184 ? -6.340 2.321 -23.092 1.00 80.69 184 LEU A N 1
ATOM 1427 C CA . LEU A 1 184 ? -6.838 1.488 -21.993 1.00 80.69 184 LEU A CA 1
ATOM 1428 C C . LEU A 1 184 ? -6.649 -0.008 -22.282 1.00 80.69 184 LEU A C 1
ATOM 1430 O O . LEU A 1 184 ? -7.274 -0.844 -21.627 1.00 80.69 184 LEU A O 1
ATOM 1434 N N . ASP A 1 185 ? -5.835 -0.364 -23.279 1.00 69.31 185 ASP A N 1
ATOM 1435 C CA . ASP A 1 185 ? -5.761 -1.733 -23.794 1.00 69.31 185 ASP A CA 1
ATOM 1436 C C . ASP A 1 185 ? -4.856 -2.672 -22.986 1.00 69.31 185 ASP A C 1
ATOM 1438 O O . ASP A 1 185 ? -4.662 -3.833 -23.367 1.00 69.31 185 ASP A O 1
ATOM 1442 N N . TRP A 1 186 ? -4.360 -2.247 -21.819 1.00 73.12 186 TRP A N 1
ATOM 1443 C CA . TRP A 1 186 ? -3.655 -3.170 -20.941 1.00 73.12 186 TRP A CA 1
ATOM 1444 C C . TRP A 1 186 ? -4.610 -4.235 -20.395 1.00 73.12 186 TRP A C 1
ATOM 1446 O O . TRP A 1 186 ? -5.481 -4.005 -19.557 1.00 73.12 186 TRP A O 1
ATOM 1456 N N . ARG A 1 187 ? -4.426 -5.461 -20.879 1.00 67.75 187 ARG A N 1
ATOM 1457 C CA . ARG A 1 187 ? -5.130 -6.644 -20.393 1.00 67.75 187 ARG A CA 1
ATOM 1458 C C . ARG A 1 187 ? -4.089 -7.611 -19.878 1.00 67.75 187 ARG A C 1
ATOM 1460 O O . ARG A 1 187 ? -3.175 -7.989 -20.612 1.00 67.75 187 ARG A O 1
ATOM 1467 N N . TYR A 1 188 ? -4.238 -8.034 -18.624 1.00 73.12 188 TYR A N 1
ATOM 1468 C CA . TYR A 1 188 ? -3.494 -9.184 -18.132 1.00 73.12 188 TYR A CA 1
ATOM 1469 C C . TYR A 1 188 ? -3.757 -10.364 -19.068 1.00 73.12 188 TYR A C 1
ATOM 1471 O O . TYR A 1 188 ? -4.884 -10.839 -19.193 1.00 73.12 188 TYR A O 1
ATOM 1479 N N . GLN A 1 189 ? -2.705 -10.812 -19.741 1.00 73.31 189 GLN A N 1
ATOM 1480 C CA . GLN A 1 189 ? -2.711 -12.073 -20.456 1.00 73.31 189 GLN A CA 1
ATOM 1481 C C . GLN A 1 189 ? -2.094 -13.099 -19.523 1.00 73.31 189 GLN A C 1
ATOM 1483 O O . GLN A 1 189 ? -0.963 -12.916 -19.065 1.00 73.31 189 GLN A O 1
ATOM 1488 N N . GLN A 1 190 ? -2.855 -14.147 -19.215 1.00 70.69 190 GLN A N 1
ATOM 1489 C CA . GLN A 1 190 ? -2.323 -15.273 -18.470 1.00 70.69 190 GLN A CA 1
ATOM 1490 C C . GLN A 1 190 ? -1.158 -15.850 -19.270 1.00 70.69 190 GLN A C 1
ATOM 1492 O O . GLN A 1 190 ? -1.318 -16.258 -20.418 1.00 70.69 190 GLN A O 1
ATOM 1497 N N . GLN A 1 191 ? 0.022 -15.804 -18.668 1.00 68.69 191 GLN A N 1
ATOM 1498 C CA . GLN A 1 191 ? 1.217 -16.432 -19.198 1.00 68.69 191 GLN A CA 1
ATOM 1499 C C . GLN A 1 191 ? 1.509 -17.640 -18.321 1.00 68.69 191 GLN A C 1
ATOM 1501 O O . GLN A 1 191 ? 1.464 -17.533 -17.093 1.00 68.69 191 GLN A O 1
ATOM 1506 N N . ASP A 1 192 ? 1.800 -18.770 -18.959 1.00 61.44 192 ASP A N 1
ATOM 1507 C CA . ASP A 1 192 ? 2.368 -19.925 -18.278 1.00 61.44 192 ASP A CA 1
ATOM 1508 C C . ASP A 1 192 ? 3.806 -19.573 -17.892 1.00 61.44 192 ASP A C 1
ATOM 1510 O O . ASP A 1 192 ? 4.753 -19.758 -18.655 1.00 61.44 192 ASP A O 1
ATOM 1514 N N . ASP A 1 193 ? 3.952 -18.988 -16.710 1.00 65.00 193 ASP A N 1
ATOM 1515 C CA . ASP A 1 193 ? 5.234 -18.815 -16.050 1.00 65.00 193 ASP A CA 1
ATOM 1516 C C . ASP A 1 193 ? 5.362 -19.946 -15.007 1.00 65.00 193 ASP A C 1
ATOM 1518 O O . ASP A 1 193 ? 4.513 -20.066 -14.124 1.00 65.00 193 ASP A O 1
ATOM 1522 N N . PRO A 1 194 ? 6.356 -20.842 -15.102 1.00 59.78 194 PRO A N 1
ATOM 1523 C CA . PRO A 1 194 ? 6.531 -21.933 -14.146 1.00 59.78 194 PRO A CA 1
ATOM 1524 C C . PRO A 1 194 ? 7.172 -21.483 -12.823 1.00 59.78 194 PRO A C 1
ATOM 1526 O O . PRO A 1 194 ? 7.515 -22.336 -12.006 1.00 59.78 194 PRO A O 1
ATOM 1529 N N . ASN A 1 195 ? 7.384 -20.178 -12.608 1.00 73.88 195 ASN A N 1
ATOM 1530 C CA . ASN A 1 195 ? 8.008 -19.670 -11.391 1.00 73.88 195 ASN A CA 1
ATOM 1531 C C . ASN A 1 195 ? 7.274 -20.130 -10.124 1.00 73.88 195 ASN A C 1
ATOM 1533 O O . ASN A 1 195 ? 6.069 -19.934 -9.975 1.00 73.88 195 ASN A O 1
ATOM 1537 N N . GLU A 1 196 ? 8.031 -20.715 -9.195 1.00 84.12 196 GLU A N 1
ATOM 1538 C CA . GLU A 1 196 ? 7.513 -21.148 -7.903 1.00 84.12 196 GLU A CA 1
ATOM 1539 C C . GLU A 1 196 ? 7.053 -19.959 -7.053 1.00 84.12 196 GLU A C 1
ATOM 1541 O O . GLU A 1 196 ? 7.619 -18.859 -7.084 1.00 84.12 196 GLU A O 1
ATOM 1546 N N . LYS A 1 197 ? 6.041 -20.220 -6.224 1.00 89.75 197 LYS A N 1
ATOM 1547 C CA . LYS A 1 197 ? 5.554 -19.275 -5.226 1.00 89.75 197 LYS A CA 1
ATOM 1548 C C . LYS A 1 197 ? 6.690 -18.873 -4.276 1.00 89.75 197 LYS A C 1
ATOM 1550 O O . LYS A 1 197 ? 7.307 -19.712 -3.622 1.00 89.75 197 LYS A O 1
ATOM 1555 N N . LEU A 1 198 ? 6.924 -17.569 -4.152 1.00 91.50 198 LEU A N 1
ATOM 1556 C CA . LEU A 1 198 ? 7.913 -16.975 -3.255 1.00 91.50 198 LEU A CA 1
ATOM 1557 C C . LEU A 1 198 ? 7.441 -17.062 -1.799 1.00 91.50 198 LEU A C 1
ATOM 1559 O O . LEU A 1 198 ? 6.778 -16.155 -1.301 1.00 91.50 198 LEU A O 1
ATOM 1563 N N . SER A 1 199 ? 7.822 -18.125 -1.095 1.00 92.19 199 SER A N 1
ATOM 1564 C CA . SER A 1 199 ? 7.641 -18.229 0.357 1.00 92.19 199 SER A CA 1
ATOM 1565 C C . SER A 1 199 ? 8.925 -17.837 1.085 1.00 92.19 199 SER A C 1
ATOM 1567 O O . SER A 1 199 ? 9.921 -18.559 1.058 1.00 92.19 199 SER A O 1
ATOM 1569 N N . LEU A 1 200 ? 8.907 -16.670 1.734 1.00 96.81 200 LEU A N 1
ATOM 1570 C CA . LEU A 1 200 ? 10.082 -16.079 2.376 1.00 96.81 200 LEU A CA 1
ATOM 1571 C C . LEU A 1 200 ? 9.974 -16.134 3.903 1.00 96.81 200 LEU A C 1
ATOM 1573 O O . LEU A 1 200 ? 9.016 -15.645 4.498 1.00 96.81 200 LEU A O 1
ATOM 1577 N N . THR A 1 201 ? 11.010 -16.663 4.552 1.00 98.25 201 THR A N 1
ATOM 1578 C CA . THR A 1 201 ? 11.245 -16.447 5.987 1.00 98.25 201 THR A CA 1
ATOM 1579 C C . THR A 1 201 ? 11.610 -14.985 6.267 1.00 98.25 201 THR A C 1
ATOM 1581 O O . THR A 1 201 ? 12.014 -14.250 5.365 1.00 98.25 201 THR A O 1
ATOM 1584 N N . ALA A 1 202 ? 11.571 -14.569 7.537 1.00 98.31 202 ALA A N 1
ATOM 1585 C CA . ALA A 1 202 ? 11.988 -13.223 7.941 1.00 98.31 202 ALA A CA 1
ATOM 1586 C C . ALA A 1 202 ? 13.413 -12.874 7.471 1.00 98.31 202 ALA A C 1
ATOM 1588 O O . ALA A 1 202 ? 13.665 -11.760 7.016 1.00 98.31 202 ALA A O 1
ATOM 1589 N N . ALA A 1 203 ? 14.347 -13.829 7.554 1.00 98.56 203 ALA A N 1
ATOM 1590 C CA . ALA A 1 203 ? 15.728 -13.631 7.117 1.00 98.56 203 ALA A CA 1
ATOM 1591 C C . ALA A 1 203 ? 15.821 -13.445 5.595 1.00 98.56 203 ALA A C 1
ATOM 1593 O O . ALA A 1 203 ? 16.479 -12.516 5.132 1.00 98.56 203 ALA A O 1
ATOM 1594 N N . GLN A 1 204 ? 15.114 -14.274 4.820 1.00 98.56 204 GLN A N 1
ATOM 1595 C CA . GLN A 1 204 ? 15.082 -14.165 3.358 1.00 98.56 204 GLN A CA 1
ATOM 1596 C C . GLN A 1 204 ? 14.396 -12.878 2.892 1.00 98.56 204 GLN A C 1
ATOM 1598 O O . GLN A 1 204 ? 14.886 -12.234 1.971 1.00 98.56 204 GLN A O 1
ATOM 1603 N N . PHE A 1 205 ? 13.308 -12.463 3.549 1.00 98.62 205 PHE A N 1
ATOM 1604 C CA . PHE A 1 205 ? 12.659 -11.181 3.283 1.00 98.62 205 PHE A CA 1
ATOM 1605 C C . PHE A 1 205 ? 13.622 -10.012 3.508 1.00 98.62 205 PHE A C 1
ATOM 1607 O O . PHE A 1 205 ? 13.777 -9.165 2.632 1.00 98.62 205 PHE A O 1
ATOM 1614 N N . ARG A 1 206 ? 14.304 -9.974 4.662 1.00 98.62 206 ARG A N 1
ATOM 1615 C CA . ARG A 1 206 ? 15.264 -8.905 4.981 1.00 98.62 206 ARG A CA 1
ATOM 1616 C C . ARG A 1 206 ? 16.435 -8.886 4.007 1.00 98.62 206 ARG A C 1
ATOM 1618 O O . ARG A 1 206 ? 16.837 -7.806 3.591 1.00 98.62 206 ARG A O 1
ATOM 1625 N N . TRP A 1 207 ? 16.942 -10.055 3.616 1.00 98.44 207 TRP A N 1
ATOM 1626 C CA . TRP A 1 207 ? 17.995 -10.160 2.610 1.00 98.44 207 TRP A CA 1
ATOM 1627 C C . TRP A 1 207 ? 17.535 -9.637 1.244 1.00 98.44 207 TRP A C 1
ATOM 1629 O O . TRP A 1 207 ? 18.196 -8.784 0.664 1.00 98.44 207 TRP A O 1
ATOM 1639 N N . ALA A 1 208 ? 16.365 -10.068 0.764 1.00 97.81 208 ALA A N 1
ATOM 1640 C CA . ALA A 1 208 ? 15.814 -9.604 -0.508 1.00 97.81 208 ALA A CA 1
ATOM 1641 C C . ALA A 1 208 ? 15.549 -8.089 -0.515 1.00 97.81 208 ALA A C 1
ATOM 1643 O O . ALA A 1 208 ? 15.803 -7.423 -1.513 1.00 97.81 208 ALA A O 1
ATOM 1644 N N . MET A 1 209 ? 15.077 -7.532 0.606 1.00 98.31 209 MET A N 1
ATOM 1645 C CA . MET A 1 209 ? 14.926 -6.083 0.770 1.00 98.31 209 MET A CA 1
ATOM 1646 C C . MET A 1 209 ? 16.264 -5.342 0.789 1.00 98.31 209 MET A C 1
ATOM 1648 O O . MET A 1 209 ? 16.319 -4.205 0.340 1.00 98.31 209 MET A O 1
ATOM 1652 N N . ASN A 1 210 ? 17.321 -5.958 1.319 1.00 98.00 210 ASN A N 1
ATOM 1653 C CA . ASN A 1 210 ? 18.657 -5.370 1.361 1.00 98.00 210 ASN A CA 1
ATOM 1654 C C . ASN A 1 210 ? 19.335 -5.357 -0.020 1.00 98.00 210 ASN A C 1
ATOM 1656 O O . ASN A 1 210 ? 20.034 -4.401 -0.334 1.00 98.00 210 ASN A O 1
ATOM 1660 N N . GLU A 1 211 ? 19.122 -6.394 -0.834 1.00 97.81 211 GLU A N 1
ATOM 1661 C CA . GLU A 1 211 ? 19.644 -6.487 -2.209 1.00 97.81 211 GLU A CA 1
ATOM 1662 C C . GLU A 1 211 ? 18.982 -5.480 -3.168 1.00 97.81 211 GLU A C 1
ATOM 1664 O O . GLU A 1 211 ? 19.590 -5.050 -4.147 1.00 97.81 211 GLU A O 1
ATOM 1669 N N . ASP A 1 212 ? 17.741 -5.074 -2.890 1.00 96.94 212 ASP A N 1
ATOM 1670 C CA . ASP A 1 212 ? 17.040 -4.035 -3.644 1.00 96.94 212 ASP A CA 1
ATOM 1671 C C . ASP A 1 212 ? 17.293 -2.654 -3.016 1.00 96.94 212 ASP A C 1
ATOM 1673 O O . ASP A 1 212 ? 16.517 -2.162 -2.191 1.00 96.94 212 ASP A O 1
ATOM 1677 N N . THR A 1 213 ? 18.396 -2.011 -3.416 1.00 96.81 213 THR A N 1
ATOM 1678 C CA . THR A 1 213 ? 18.794 -0.682 -2.916 1.00 96.81 213 THR A CA 1
ATOM 1679 C C . THR A 1 213 ? 17.666 0.345 -3.029 1.00 96.81 213 THR A C 1
ATOM 1681 O O . THR A 1 213 ? 17.447 1.130 -2.106 1.00 96.81 213 THR A O 1
ATOM 1684 N N . MET A 1 214 ? 16.912 0.322 -4.134 1.00 97.06 214 MET A N 1
ATOM 1685 C CA . MET A 1 214 ? 15.797 1.241 -4.359 1.00 97.06 214 MET A CA 1
ATOM 1686 C C . MET A 1 214 ? 14.693 1.016 -3.327 1.00 97.06 214 MET A C 1
ATOM 1688 O O . MET A 1 214 ? 14.244 1.971 -2.684 1.00 97.06 214 MET A O 1
ATOM 1692 N N . ALA A 1 215 ? 14.275 -0.235 -3.133 1.00 98.00 215 ALA A N 1
ATOM 1693 C CA . ALA A 1 215 ? 13.232 -0.561 -2.172 1.00 98.00 215 ALA A CA 1
ATOM 1694 C C . ALA A 1 215 ? 13.663 -0.264 -0.730 1.00 98.00 215 ALA A C 1
ATOM 1696 O O . ALA A 1 215 ? 12.863 0.270 0.044 1.00 98.00 215 ALA A O 1
ATOM 1697 N N . CYS A 1 216 ? 14.920 -0.554 -0.378 1.00 97.25 216 CYS A N 1
ATOM 1698 C CA . CYS A 1 216 ? 15.499 -0.237 0.927 1.00 97.25 216 CYS A CA 1
ATOM 1699 C C . CYS A 1 216 ? 15.449 1.274 1.209 1.00 97.25 216 CYS A C 1
ATOM 1701 O O . CYS A 1 216 ? 14.859 1.714 2.206 1.00 97.25 216 CYS A O 1
ATOM 1703 N N . ASP A 1 217 ? 15.979 2.079 0.284 1.00 97.88 217 ASP A N 1
ATOM 1704 C CA . ASP A 1 217 ? 16.001 3.536 0.391 1.00 97.88 217 ASP A CA 1
ATOM 1705 C C . ASP A 1 217 ? 14.591 4.113 0.495 1.00 97.88 217 ASP A C 1
ATOM 1707 O O . ASP A 1 217 ? 14.304 4.920 1.386 1.00 97.88 217 ASP A O 1
ATOM 1711 N N . LYS A 1 218 ? 13.694 3.706 -0.411 1.00 98.56 218 LYS A N 1
ATOM 1712 C CA . LYS A 1 218 ? 12.357 4.295 -0.526 1.00 98.56 218 LYS A CA 1
ATOM 1713 C C . LYS A 1 218 ? 11.410 3.881 0.589 1.00 98.56 218 LYS A C 1
ATOM 1715 O O . LYS A 1 218 ? 10.604 4.719 1.011 1.00 98.56 218 LYS A O 1
ATOM 1720 N N . LEU A 1 219 ? 11.535 2.669 1.131 1.00 98.75 219 LEU A N 1
ATOM 1721 C CA . LEU A 1 219 ? 10.810 2.277 2.340 1.00 98.75 219 LEU A CA 1
ATOM 1722 C C . LEU A 1 219 ? 11.235 3.145 3.526 1.00 98.75 219 LEU A C 1
ATOM 1724 O O . LEU A 1 219 ? 10.389 3.770 4.172 1.00 98.75 219 LEU A O 1
ATOM 1728 N N . ALA A 1 220 ? 12.542 3.244 3.772 1.00 98.56 220 ALA A N 1
ATOM 1729 C CA . ALA A 1 220 ? 13.067 4.001 4.900 1.00 98.56 220 ALA A CA 1
ATOM 1730 C C . ALA A 1 220 ? 12.782 5.510 4.765 1.00 98.56 220 ALA A C 1
ATOM 1732 O O . ALA A 1 220 ? 12.378 6.158 5.733 1.00 98.56 220 ALA A O 1
ATOM 1733 N N . GLU A 1 221 ? 12.942 6.080 3.567 1.00 98.56 221 GLU A N 1
ATOM 1734 C CA . GLU A 1 221 ? 12.586 7.470 3.254 1.00 98.56 221 GLU A CA 1
ATOM 1735 C C . GLU A 1 221 ? 11.094 7.728 3.485 1.00 98.56 221 GLU A C 1
ATOM 1737 O O . GLU A 1 221 ? 10.735 8.709 4.136 1.00 98.56 221 GLU A O 1
ATOM 1742 N N . GLY A 1 222 ? 10.225 6.832 3.010 1.00 98.56 222 GLY A N 1
ATOM 1743 C CA . GLY A 1 222 ? 8.781 6.963 3.168 1.00 98.56 222 GLY A CA 1
ATOM 1744 C C . GLY A 1 222 ? 8.347 7.016 4.630 1.00 98.56 222 GLY A C 1
ATOM 1745 O O . GLY A 1 222 ? 7.603 7.923 5.007 1.00 98.56 222 GLY A O 1
ATOM 1746 N N . ILE A 1 223 ? 8.863 6.101 5.454 1.00 98.81 223 ILE A N 1
ATOM 1747 C CA . ILE A 1 223 ? 8.578 6.059 6.895 1.00 98.81 223 ILE A CA 1
ATOM 1748 C C . ILE A 1 223 ? 9.071 7.341 7.580 1.00 98.81 223 ILE A C 1
ATOM 1750 O O . ILE A 1 223 ? 8.326 7.954 8.348 1.00 98.81 223 ILE A O 1
ATOM 1754 N N . ARG A 1 224 ? 10.297 7.799 7.275 1.00 98.81 224 ARG A N 1
ATOM 1755 C CA . ARG A 1 224 ? 10.849 9.040 7.848 1.00 98.81 224 ARG A CA 1
ATOM 1756 C C . ARG A 1 224 ? 9.988 10.257 7.521 1.00 98.81 224 ARG A C 1
ATOM 1758 O O . ARG A 1 224 ? 9.734 11.065 8.415 1.00 98.81 224 ARG A O 1
ATOM 1765 N N . SER A 1 225 ? 9.531 10.378 6.276 1.00 98.50 225 SER A N 1
ATOM 1766 C CA . SER A 1 225 ? 8.692 11.496 5.834 1.00 98.50 225 SER A CA 1
ATOM 1767 C C . SER A 1 225 ? 7.329 11.497 6.530 1.00 98.50 225 SER A C 1
ATOM 1769 O O . SER A 1 225 ? 6.933 12.521 7.081 1.00 98.50 225 SER A O 1
ATOM 1771 N N . PHE A 1 226 ? 6.650 10.349 6.619 1.00 98.44 226 PHE A N 1
ATOM 1772 C CA . PHE A 1 226 ? 5.363 10.258 7.323 1.00 98.44 226 PHE A CA 1
ATOM 1773 C C . PHE A 1 226 ? 5.487 10.506 8.833 1.00 98.44 226 PHE A C 1
ATOM 1775 O O . PHE A 1 226 ? 4.640 11.178 9.426 1.00 98.44 226 PHE A O 1
ATOM 1782 N N . ALA A 1 227 ? 6.570 10.045 9.464 1.00 98.44 227 ALA A N 1
ATOM 1783 C CA . ALA A 1 227 ? 6.846 10.356 10.865 1.00 98.44 227 ALA A CA 1
ATOM 1784 C C . ALA A 1 227 ? 7.157 11.852 11.075 1.00 98.44 227 ALA A C 1
ATOM 1786 O O . ALA A 1 227 ? 6.774 12.433 12.091 1.00 98.44 227 ALA A O 1
ATOM 1787 N N . ALA A 1 228 ? 7.839 12.499 10.122 1.00 98.50 228 ALA A N 1
ATOM 1788 C CA . ALA A 1 228 ? 8.088 13.937 10.166 1.00 98.50 228 ALA A CA 1
ATOM 1789 C C . ALA A 1 228 ? 6.790 14.748 10.064 1.00 98.50 228 ALA A C 1
ATOM 1791 O O . ALA A 1 228 ? 6.611 15.685 10.840 1.00 98.50 228 ALA A O 1
ATOM 1792 N N . ASP A 1 229 ? 5.872 14.367 9.178 1.00 98.19 229 ASP A N 1
ATOM 1793 C CA . ASP A 1 229 ? 4.571 15.031 9.064 1.00 98.19 229 ASP A CA 1
ATOM 1794 C C . ASP A 1 229 ? 3.681 14.774 10.287 1.00 98.19 229 ASP A C 1
ATOM 1796 O O . ASP A 1 229 ? 3.009 15.693 10.752 1.00 98.19 229 ASP A O 1
ATOM 1800 N N . SER A 1 230 ? 3.760 13.584 10.890 1.00 97.06 230 SER A N 1
ATOM 1801 C CA . SER A 1 230 ? 3.077 13.291 12.160 1.00 97.06 230 SER A CA 1
ATOM 1802 C C . SER A 1 230 ? 3.553 14.216 13.285 1.00 97.06 230 SER A C 1
ATOM 1804 O O . SER A 1 230 ? 2.734 14.766 14.010 1.00 97.06 230 SER A O 1
ATOM 1806 N N . ARG A 1 231 ? 4.863 14.491 13.382 1.00 97.75 231 ARG A N 1
ATOM 1807 C CA . ARG A 1 231 ? 5.400 15.462 14.356 1.00 97.75 231 ARG A CA 1
ATOM 1808 C C . ARG A 1 231 ? 4.916 16.891 14.112 1.00 97.75 231 ARG A C 1
ATOM 1810 O O . ARG A 1 231 ? 4.684 17.620 15.070 1.00 97.75 231 ARG A O 1
ATOM 1817 N N . LYS A 1 232 ? 4.771 17.303 12.848 1.00 98.25 232 LYS A N 1
ATOM 1818 C CA . LYS A 1 232 ? 4.194 18.617 12.520 1.00 98.25 232 LYS A CA 1
ATOM 1819 C C . LYS A 1 232 ? 2.734 18.686 12.955 1.00 98.25 232 LYS A C 1
ATOM 1821 O O . LYS A 1 232 ? 2.331 19.693 13.519 1.00 98.25 232 LYS A O 1
ATOM 1826 N N . LEU A 1 233 ? 1.964 17.622 12.714 1.00 97.44 233 LEU A N 1
ATOM 1827 C CA . LEU A 1 233 ? 0.578 17.539 13.162 1.00 97.44 233 LEU A CA 1
ATOM 1828 C C . LEU A 1 233 ? 0.485 17.590 14.690 1.00 97.44 233 LEU A C 1
ATOM 1830 O O . LEU A 1 233 ? -0.304 18.378 15.197 1.00 97.44 233 LEU A O 1
ATOM 1834 N N . ASP A 1 234 ? 1.320 16.830 15.406 1.00 96.19 234 ASP A N 1
ATOM 1835 C CA . ASP A 1 234 ? 1.393 16.857 16.873 1.00 96.19 234 ASP A CA 1
ATOM 1836 C C . ASP A 1 234 ? 1.627 18.292 17.385 1.00 96.19 234 ASP A C 1
ATOM 1838 O O . ASP A 1 234 ? 0.981 18.716 18.335 1.00 96.19 234 ASP A O 1
ATOM 1842 N N . ALA A 1 235 ? 2.498 19.073 16.738 1.00 97.06 235 ALA A N 1
ATOM 1843 C CA . ALA A 1 235 ? 2.762 20.467 17.113 1.00 97.06 235 ALA A CA 1
ATOM 1844 C C . ALA A 1 235 ? 1.618 21.449 16.790 1.00 97.06 235 ALA A C 1
ATOM 1846 O O . ALA A 1 235 ? 1.625 22.567 17.292 1.00 97.06 235 ALA A O 1
ATOM 1847 N N . LEU A 1 236 ? 0.671 21.072 15.924 1.00 96.56 236 LEU A N 1
ATOM 1848 C CA . LEU A 1 236 ? -0.496 21.894 15.583 1.00 96.56 236 LEU A CA 1
ATOM 1849 C C . LEU A 1 236 ? -1.701 21.621 16.489 1.00 96.56 236 LEU A C 1
ATOM 1851 O O . LEU A 1 236 ? -2.599 22.456 16.563 1.00 96.56 236 LEU A O 1
ATOM 1855 N N . VAL A 1 237 ? -1.765 20.434 17.100 1.00 94.75 237 VAL A N 1
ATOM 1856 C CA . VAL A 1 237 ? -2.918 19.985 17.901 1.00 94.75 237 VAL A CA 1
ATOM 1857 C C . VAL A 1 237 ? -2.645 19.939 19.404 1.00 94.75 237 VAL A C 1
ATOM 1859 O O . VAL A 1 237 ? -3.596 19.775 20.167 1.00 94.75 237 VAL A O 1
ATOM 1862 N N . ASN A 1 238 ? -1.379 20.069 19.810 1.00 80.81 238 ASN A N 1
ATOM 1863 C CA . ASN A 1 238 ? -0.955 20.275 21.197 1.00 80.81 238 ASN A CA 1
ATOM 1864 C C . ASN A 1 238 ? -0.724 21.762 21.463 1.00 80.81 238 ASN A C 1
ATOM 1866 O O . ASN A 1 238 ? -1.053 22.199 22.586 1.00 80.81 238 ASN A O 1
#

Sequence (238 aa):
FGQAILKVIPGRVSTEIDARLSFDVEASFARAMAIAERYNNIGIHNDRFLIKIASTWEGIEAARRLEREGVHCNLTLLFSMAQAAVCADAGVRLISPFVGRIYDWYQKNSNQLPNHASADLDPGVASVHRIYRYFRQHGYNTEVMGASFRNTNQILALAGCDLLTISPDLLGALQQMPAADLDLDWRYQQQDDPNEKLSLTAAQFRWAMNEDTMACDKLAEGIRSFAADSRKLDALVN

Secondary structure (DSSP, 8-state):
-HHHHHTT-SS-EEEEPPGGGTT-HHHHHHHHHHHHHHHHTTT--GGGEEEEEE-SHHHHHHHHHHHHTT--EEEEEE-SHHHHHHHHHTT-SEEEEBSHHHHHHHHHH-SS---TT-GGG-HHHHHHHHHHHHHHHTT---EEEEB--SSHHHHHTTTTSSEE---HHHHHHHHHS-GGG-------------PPP----HHHHHHHHHH-HHHHHHHHHHHHHHHHHHHHHHHHH-

pLDDT: mean 93.48, std 10.5, range [49.69, 98.94]